Protein AF-A0A818ZVZ1-F1 (afdb_monomer_lite)

pLDDT: mean 72.51, std 16.02, range [33.97, 97.19]

Secondary structure (DSSP, 8-state):
-HHHHHHHHHHTT----HHHHHHHHHHTT---HHHHHHHHHHHTTTTHHHHHHHHHHHHH---TTTHHHHHHHHHHHHHHHHHHGGG--HHHHHS-HHHHHHHHHHHHHHHH------HHHHHHHHHHHHGGGGGGGG-HHHHHHHHHHHHHTTT-S-HHHHHHHHHHHHHHGGG----TTPPPPSSPPHHHHHHHHHHHHHHHHHHHH---------HHHHHHHHHHHTTT-HHHHHHHHHHHHHHHHS---HHHHHHHHHHHHHHTTSS-HHHHHHHHHHHHHHHHHSHHHHGGGHHHHHHHHHHHHT-SSHHHHHHHHHHHHHHHHTTSS---TT--

Foldseek 3Di:
DLVVVVVLCVVVPDPQPPVVPVLSVVLSPDPDLVSLLVCCQPVNCSCLVVLVVLLVVLCPDDDPVRNVVSVVVSVSNLSSNLNNNLNDDVCSVVVDPVRVVVVVVVLVCLVPCPPDPDPVSLLVNLVVLLSCLSCLLPCQPSLVVLLVVLLVCCVPPDPSNNVSSVSSNVSQCPPQDDDDVDDGDSTDDPVVSVVSVVVVLVVVVCVQPVDDDDPDPDDLLSLQVVLLSCVPPPPSNVVSLVVLLVVLLDADALVRVVVLLVVLLVQCPDPRVSSVQSSLSSVLSNCVNHVPSCLVVLVVNLVSLVVQCPDPDPSSVVSSVVSNVSCPVVVSDPDDPVND

Structure (mmCIF, N/CA/C/O backbone):
data_AF-A0A818ZVZ1-F1
#
_entry.id   AF-A0A818ZVZ1-F1
#
loop_
_atom_site.group_PDB
_atom_site.id
_atom_site.type_symbol
_atom_site.label_atom_id
_atom_site.label_alt_id
_atom_site.label_comp_id
_atom_site.label_asym_id
_atom_site.label_entity_id
_atom_site.label_seq_id
_atom_site.pdbx_PDB_ins_code
_atom_site.Cartn_x
_atom_site.Cartn_y
_atom_site.Cartn_z
_atom_site.occupancy
_atom_site.B_iso_or_equiv
_atom_site.auth_seq_id
_atom_site.auth_comp_id
_atom_site.auth_asym_id
_atom_site.auth_atom_id
_atom_site.pdbx_PDB_model_num
ATOM 1 N N . MET A 1 1 ? 26.599 17.972 -29.797 1.00 45.38 1 MET A N 1
ATOM 2 C CA . MET A 1 1 ? 25.857 16.698 -29.644 1.00 45.38 1 MET A CA 1
ATOM 3 C C . MET A 1 1 ? 24.970 16.403 -30.855 1.00 45.38 1 MET A C 1
ATOM 5 O O . MET A 1 1 ? 24.911 15.270 -31.305 1.00 45.38 1 MET A O 1
ATOM 9 N N . THR A 1 2 ? 24.332 17.419 -31.434 1.00 34.41 2 THR A N 1
ATOM 10 C CA . THR A 1 2 ? 23.445 17.308 -32.605 1.00 34.41 2 THR A CA 1
ATOM 11 C C . THR A 1 2 ? 24.193 17.064 -33.921 1.00 34.41 2 THR A C 1
ATOM 13 O O . THR A 1 2 ? 23.798 16.210 -34.708 1.00 34.41 2 THR A O 1
ATOM 16 N N . ILE A 1 3 ? 25.374 17.664 -34.094 1.00 40.62 3 ILE A N 1
ATOM 17 C CA . ILE A 1 3 ? 26.291 17.346 -35.208 1.00 40.62 3 ILE A CA 1
ATOM 18 C C . ILE A 1 3 ? 26.718 15.863 -35.194 1.00 40.62 3 ILE A C 1
ATOM 20 O O . ILE A 1 3 ? 26.855 15.247 -36.246 1.00 40.62 3 ILE A O 1
ATOM 24 N N . SER A 1 4 ? 26.855 15.255 -34.011 1.00 48.12 4 SER A N 1
ATOM 25 C CA . SER A 1 4 ? 27.280 13.857 -33.853 1.00 48.12 4 SER A CA 1
ATOM 26 C C . SER A 1 4 ? 26.214 12.852 -34.311 1.00 48.12 4 SER A C 1
ATOM 28 O O . SER A 1 4 ? 26.560 11.815 -34.866 1.00 48.12 4 SER A O 1
ATOM 30 N N . LEU A 1 5 ? 24.923 13.163 -34.129 1.00 45.50 5 LEU A N 1
ATOM 31 C CA . LEU A 1 5 ? 23.812 12.289 -34.528 1.00 45.50 5 LEU A CA 1
ATOM 32 C C . LEU A 1 5 ? 23.593 12.296 -36.050 1.00 45.50 5 LEU A C 1
ATOM 34 O O . LEU A 1 5 ? 23.388 11.243 -36.648 1.00 45.50 5 LEU A O 1
ATOM 38 N N . LEU A 1 6 ? 23.681 13.473 -36.682 1.00 44.53 6 LEU A N 1
ATOM 39 C CA . LEU A 1 6 ? 23.585 13.607 -38.140 1.00 44.53 6 LEU A CA 1
ATOM 40 C C . LEU A 1 6 ? 24.778 12.925 -38.833 1.00 44.53 6 LEU A C 1
ATOM 42 O O . LEU A 1 6 ? 24.592 12.204 -39.809 1.00 44.53 6 LEU A O 1
ATOM 46 N N . TYR A 1 7 ? 25.986 13.082 -38.281 1.00 47.00 7 TYR A N 1
ATOM 47 C CA . TYR A 1 7 ? 27.191 12.405 -38.766 1.00 47.00 7 TYR A CA 1
ATOM 48 C C . TYR A 1 7 ? 27.067 10.872 -38.698 1.00 47.00 7 TYR A C 1
ATOM 50 O O . TYR A 1 7 ? 27.427 10.185 -39.649 1.00 47.00 7 TYR A O 1
ATOM 58 N N . LEU A 1 8 ? 26.473 10.336 -37.628 1.00 49.53 8 LEU A N 1
ATOM 59 C CA . LEU A 1 8 ? 26.258 8.898 -37.440 1.00 49.53 8 LEU A CA 1
ATOM 60 C C . LEU A 1 8 ? 25.262 8.292 -38.446 1.00 49.53 8 LEU A C 1
ATOM 62 O O . LEU A 1 8 ? 25.482 7.190 -38.951 1.00 49.53 8 LEU A O 1
ATOM 66 N N . LEU A 1 9 ? 24.158 8.988 -38.736 1.00 46.19 9 LEU A N 1
ATOM 67 C CA . LEU A 1 9 ? 23.170 8.510 -39.712 1.00 46.19 9 LEU A CA 1
ATOM 68 C C . LEU A 1 9 ? 23.705 8.561 -41.144 1.00 46.19 9 LEU A C 1
ATOM 70 O O . LEU A 1 9 ? 23.407 7.672 -41.940 1.00 46.19 9 LEU A O 1
ATOM 74 N N . LEU A 1 10 ? 24.532 9.566 -41.445 1.00 50.66 10 LEU A N 1
ATOM 75 C CA . LEU A 1 10 ? 25.230 9.684 -42.723 1.00 50.66 10 LEU A CA 1
ATOM 76 C C . LEU A 1 10 ? 26.325 8.616 -42.882 1.00 50.66 10 LEU A C 1
ATOM 78 O O . LEU A 1 10 ? 26.471 8.070 -43.971 1.00 50.66 10 LEU A O 1
ATOM 82 N N . GLN A 1 11 ? 27.051 8.270 -41.811 1.00 49.44 11 GLN A N 1
ATOM 83 C CA . GLN A 1 11 ? 28.072 7.212 -41.834 1.00 49.44 11 GLN A CA 1
ATOM 84 C C . GLN A 1 11 ? 27.499 5.805 -42.056 1.00 49.44 11 GLN A C 1
ATOM 86 O O . GLN A 1 11 ? 28.176 4.969 -42.643 1.00 49.44 11 GLN A O 1
ATOM 91 N N . ASN A 1 12 ? 26.264 5.541 -41.618 1.00 47.41 12 ASN A N 1
ATOM 92 C CA . ASN A 1 12 ? 25.631 4.221 -41.735 1.00 47.41 12 ASN A CA 1
ATOM 93 C C . ASN A 1 12 ? 24.752 4.056 -42.990 1.00 47.41 12 ASN A C 1
ATOM 95 O O . ASN A 1 12 ? 23.976 3.106 -43.064 1.00 47.41 12 ASN A O 1
ATOM 99 N N . CYS A 1 13 ? 24.845 4.974 -43.964 1.00 49.75 13 CYS A N 1
ATOM 100 C CA . CYS A 1 13 ? 24.119 4.931 -45.244 1.00 49.75 13 CYS A CA 1
ATOM 101 C C . CYS A 1 13 ? 22.611 4.636 -45.118 1.00 49.75 13 CYS A C 1
ATOM 103 O O . CYS A 1 13 ? 22.025 3.981 -45.980 1.00 49.75 13 CYS A O 1
ATOM 105 N N . VAL A 1 14 ? 21.966 5.114 -44.050 1.00 51.81 14 VAL A N 1
ATOM 106 C CA . VAL A 1 14 ? 20.532 4.888 -43.852 1.00 51.81 14 VAL A CA 1
ATOM 107 C C . VAL A 1 14 ? 19.764 5.791 -44.824 1.00 51.81 14 VAL A C 1
ATOM 109 O O . VAL A 1 14 ? 19.954 7.009 -44.780 1.00 51.81 14 VAL A O 1
ATOM 112 N N . PRO A 1 15 ? 18.896 5.253 -45.703 1.00 51.22 15 PRO A N 1
ATOM 113 C CA . PRO A 1 15 ? 18.072 6.077 -46.575 1.00 51.22 15 PRO A CA 1
ATOM 114 C C . PRO A 1 15 ? 17.057 6.833 -45.715 1.00 51.22 15 PRO A C 1
ATOM 116 O O . PRO A 1 15 ? 16.070 6.268 -45.252 1.00 51.22 15 PRO A O 1
ATOM 119 N N . ILE A 1 16 ? 17.319 8.117 -45.467 1.00 50.69 16 ILE A N 1
ATOM 120 C CA . ILE A 1 16 ? 16.399 9.003 -44.752 1.00 50.69 16 ILE A CA 1
ATOM 121 C C . ILE A 1 16 ? 15.322 9.432 -45.759 1.00 50.69 16 ILE A C 1
ATOM 123 O O . ILE A 1 16 ? 15.658 10.121 -46.728 1.00 50.69 16 ILE A O 1
ATOM 127 N N . PRO A 1 17 ? 14.041 9.053 -45.578 1.00 50.44 17 PRO A N 1
ATOM 128 C CA . PRO A 1 17 ? 12.982 9.483 -46.483 1.00 50.44 17 PRO A CA 1
ATOM 129 C C . PRO A 1 17 ? 12.930 11.012 -46.547 1.00 50.44 17 PRO A C 1
ATOM 131 O O . PRO A 1 17 ? 13.105 11.694 -45.537 1.00 50.44 17 PRO A O 1
ATOM 134 N N . SER A 1 18 ? 12.681 11.577 -47.727 1.00 49.00 18 SER A N 1
ATOM 135 C CA . SER A 1 18 ? 12.770 13.027 -47.961 1.00 49.00 18 SER A CA 1
ATOM 136 C C . SER A 1 18 ? 11.831 13.840 -47.055 1.00 49.00 18 SER A C 1
ATOM 138 O O . SER A 1 18 ? 12.152 14.962 -46.667 1.00 49.00 18 SER A O 1
ATOM 140 N N . SER A 1 19 ? 10.698 13.248 -46.660 1.00 46.12 19 SER A N 1
ATOM 141 C CA . SER A 1 19 ? 9.737 13.799 -45.696 1.00 46.12 19 SER A CA 1
ATOM 142 C C . SER A 1 19 ? 10.288 13.905 -44.268 1.00 46.12 19 SER A C 1
ATOM 144 O O . SER A 1 19 ? 9.823 14.735 -43.492 1.00 46.12 19 SER A O 1
ATOM 146 N N . CYS A 1 20 ? 11.299 13.108 -43.922 1.00 42.56 20 CYS A N 1
ATOM 147 C CA . CYS A 1 20 ? 11.908 13.057 -42.597 1.00 42.56 20 CYS A CA 1
ATOM 148 C C . CYS A 1 20 ? 12.992 14.115 -42.407 1.00 42.56 20 CYS A C 1
ATOM 150 O O . CYS A 1 20 ? 13.253 14.492 -41.274 1.00 42.56 20 CYS A O 1
ATOM 152 N N . ILE A 1 21 ? 13.612 14.615 -43.482 1.00 49.22 21 ILE A N 1
ATOM 153 C CA . ILE A 1 21 ? 14.794 15.490 -43.407 1.00 49.22 21 ILE A CA 1
ATOM 154 C C . ILE A 1 21 ? 14.477 16.811 -42.697 1.00 49.22 21 ILE A C 1
ATOM 156 O O . ILE A 1 21 ? 15.261 17.260 -41.868 1.00 49.22 21 ILE A O 1
ATOM 160 N N . ARG A 1 22 ? 13.313 17.416 -42.968 1.00 44.44 22 ARG A N 1
ATOM 161 C CA . ARG A 1 22 ? 12.909 18.682 -42.330 1.00 44.44 22 ARG A CA 1
ATOM 162 C C . ARG A 1 22 ? 12.630 18.492 -40.839 1.00 44.44 22 ARG A C 1
ATOM 164 O O . ARG A 1 22 ? 13.209 19.191 -40.021 1.00 44.44 22 ARG A O 1
ATOM 171 N N . THR A 1 23 ? 11.839 17.479 -40.489 1.00 44.19 23 THR A N 1
ATOM 172 C CA . THR A 1 23 ? 11.561 17.136 -39.089 1.00 44.19 23 THR A CA 1
ATOM 173 C C . THR A 1 23 ? 12.838 16.720 -38.353 1.00 44.19 23 THR A C 1
ATOM 175 O O . THR A 1 23 ? 13.017 17.084 -37.202 1.00 44.19 23 THR A O 1
ATOM 178 N N . PHE A 1 24 ? 13.761 16.020 -39.022 1.00 43.72 24 PHE A N 1
ATOM 179 C CA . PHE A 1 24 ? 15.060 15.612 -38.486 1.00 43.72 24 PHE A CA 1
ATOM 180 C C . PHE A 1 24 ? 16.015 16.790 -38.256 1.00 43.72 24 PHE A C 1
ATOM 182 O O . PHE A 1 24 ? 16.709 16.817 -37.247 1.00 43.72 24 PHE A O 1
ATOM 189 N N . MET A 1 25 ? 16.020 17.792 -39.136 1.00 45.69 25 MET A N 1
ATOM 190 C CA . MET A 1 25 ? 16.764 19.041 -38.934 1.00 45.69 25 MET A CA 1
ATOM 191 C C . MET A 1 25 ? 16.195 19.847 -37.759 1.00 45.69 25 MET A C 1
ATOM 193 O O . MET A 1 25 ? 16.959 20.273 -36.897 1.00 45.69 25 MET A O 1
ATOM 197 N N . ASP A 1 26 ? 14.867 19.960 -37.655 1.00 46.00 26 ASP A N 1
ATOM 1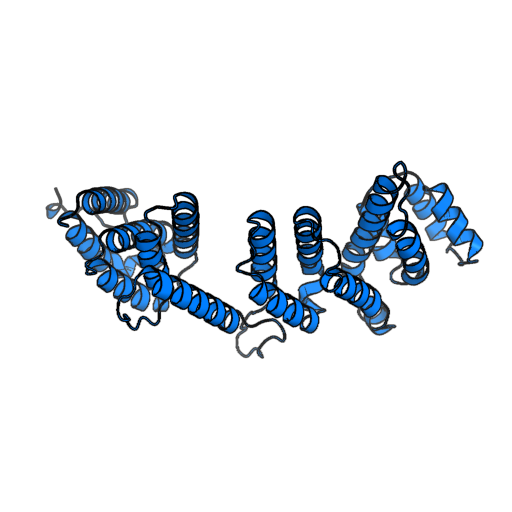98 C CA . ASP A 1 26 ? 14.202 20.575 -36.496 1.00 46.00 26 ASP A CA 1
ATOM 199 C C . ASP A 1 26 ? 14.489 19.779 -35.201 1.00 46.00 26 ASP A C 1
ATOM 201 O O . ASP A 1 26 ? 14.630 20.349 -34.115 1.00 46.00 26 ASP A O 1
ATOM 205 N N . PHE A 1 27 ? 14.676 18.455 -35.320 1.00 50.53 27 PHE A N 1
ATOM 206 C CA . PHE A 1 27 ? 15.076 17.562 -34.231 1.00 50.53 27 PHE A CA 1
ATOM 207 C C . PHE A 1 27 ? 16.531 17.751 -33.754 1.00 50.53 27 PHE A C 1
ATOM 209 O O . PHE A 1 27 ? 16.895 17.325 -32.659 1.00 50.53 27 PHE A O 1
ATOM 216 N N . LEU A 1 28 ? 17.390 18.399 -34.535 1.00 42.84 28 LEU A N 1
ATOM 217 C CA . LEU A 1 28 ? 18.795 18.625 -34.180 1.00 42.84 28 LEU A CA 1
ATOM 218 C C . LEU A 1 28 ? 19.047 19.977 -33.512 1.00 42.84 28 LEU A C 1
ATOM 220 O O . LEU A 1 28 ? 20.190 20.307 -33.204 1.00 42.84 28 LEU A O 1
ATOM 224 N N . VAL A 1 29 ? 18.006 20.771 -33.281 1.00 44.62 29 VAL A N 1
ATOM 225 C CA . VAL A 1 29 ? 18.145 22.117 -32.710 1.00 44.62 29 VAL A CA 1
ATOM 226 C C . VAL A 1 29 ? 17.660 22.179 -31.253 1.00 44.62 29 VAL A C 1
ATOM 228 O O . VAL A 1 29 ? 18.068 23.074 -30.518 1.00 44.62 29 VAL A O 1
ATOM 231 N N . HIS A 1 30 ? 16.875 21.201 -30.777 1.00 46.78 30 HIS A N 1
ATOM 232 C CA . HIS A 1 30 ? 16.237 21.253 -29.453 1.00 46.78 30 HIS A CA 1
ATOM 233 C C . HIS A 1 30 ? 16.612 20.090 -28.508 1.00 46.78 30 HIS A C 1
ATOM 235 O O . HIS A 1 30 ? 16.417 18.917 -28.820 1.00 46.78 30 HIS A O 1
ATOM 241 N N . GLU A 1 31 ? 17.077 20.417 -27.295 1.00 50.97 31 GLU A N 1
ATOM 242 C CA . GLU A 1 31 ? 17.385 19.472 -26.204 1.00 50.97 31 GLU A CA 1
ATOM 243 C C . GLU A 1 31 ? 16.122 19.048 -25.429 1.00 50.97 31 GLU A C 1
ATOM 245 O O . GLU A 1 31 ? 15.953 19.413 -24.267 1.00 50.97 31 GLU A O 1
ATOM 250 N N . ASN A 1 32 ? 15.180 18.325 -26.047 1.00 58.34 32 ASN A N 1
ATOM 251 C CA . ASN A 1 32 ? 13.943 17.966 -25.339 1.00 58.34 32 ASN A CA 1
ATOM 252 C C . ASN A 1 32 ? 13.531 16.495 -25.482 1.00 58.34 32 ASN A C 1
ATOM 254 O O . ASN A 1 32 ? 13.639 15.889 -26.543 1.00 58.34 32 ASN A O 1
ATOM 258 N N . ILE A 1 33 ? 13.012 15.897 -24.408 1.00 55.78 33 ILE A N 1
ATOM 259 C CA . ILE A 1 33 ? 12.604 14.476 -24.371 1.00 55.78 33 ILE A CA 1
ATOM 260 C C . ILE A 1 33 ? 11.473 14.185 -25.377 1.00 55.78 33 ILE A C 1
ATOM 262 O O . ILE A 1 33 ? 11.408 13.097 -25.954 1.00 55.78 33 ILE A O 1
ATOM 266 N N . GLU A 1 34 ? 10.611 15.171 -25.644 1.00 56.66 34 GLU A N 1
ATOM 267 C CA . GLU A 1 34 ? 9.499 15.067 -26.602 1.00 56.66 34 GLU A CA 1
ATOM 268 C C . GLU A 1 34 ? 9.960 14.822 -28.045 1.00 56.66 34 GLU A C 1
ATOM 270 O O . GLU A 1 34 ? 9.274 14.162 -28.825 1.00 56.66 34 GLU A O 1
ATOM 275 N N . LEU A 1 35 ? 11.164 15.276 -28.375 1.00 61.16 35 LEU A N 1
ATOM 276 C CA . LEU A 1 35 ? 11.786 15.137 -29.684 1.00 61.16 35 LEU A CA 1
ATOM 277 C C . LEU A 1 35 ? 12.294 13.712 -29.914 1.00 61.16 35 LEU A C 1
ATOM 279 O O . LEU A 1 35 ? 11.998 13.089 -30.934 1.00 61.16 35 LEU A O 1
ATOM 283 N N . ARG A 1 36 ? 12.958 13.139 -28.903 1.00 62.19 36 ARG A N 1
ATOM 284 C CA . ARG A 1 36 ? 13.399 11.736 -28.922 1.00 62.19 36 ARG A CA 1
ATOM 285 C C . ARG A 1 36 ? 12.193 10.794 -28.942 1.00 62.19 36 ARG A C 1
ATOM 287 O O . ARG A 1 36 ? 12.156 9.863 -29.738 1.00 62.19 36 ARG A O 1
ATOM 294 N N . LYS A 1 37 ? 11.157 11.089 -28.150 1.00 62.41 37 LYS A N 1
ATOM 295 C CA . LYS A 1 37 ? 9.854 10.403 -28.214 1.00 62.41 37 LYS A CA 1
ATOM 296 C C . LYS A 1 37 ? 9.233 10.480 -29.614 1.00 62.41 37 LYS A C 1
ATOM 298 O O . LYS A 1 37 ? 8.715 9.474 -30.088 1.00 62.41 37 LYS A O 1
ATOM 303 N N . GLY A 1 38 ? 9.283 11.639 -30.274 1.00 61.62 38 GLY A N 1
ATOM 304 C CA . GLY A 1 38 ? 8.786 11.832 -31.639 1.00 61.62 38 GLY A CA 1
ATOM 305 C C . GLY A 1 38 ? 9.497 10.951 -32.668 1.00 61.62 38 GLY A C 1
ATOM 306 O O . GLY A 1 38 ? 8.840 10.379 -33.537 1.00 61.62 38 GLY A O 1
ATOM 307 N N . LEU A 1 39 ? 10.812 10.771 -32.529 1.00 68.06 39 LEU A N 1
ATOM 308 C CA . LEU A 1 39 ? 11.605 9.912 -33.409 1.00 68.06 39 LEU A CA 1
ATOM 309 C C . LEU A 1 39 ? 11.169 8.444 -33.306 1.00 68.06 39 LEU A C 1
ATOM 311 O O . LEU A 1 39 ? 10.827 7.831 -34.315 1.00 68.06 39 LEU A O 1
ATOM 315 N N . PHE A 1 40 ? 11.078 7.904 -32.089 1.00 65.56 40 PHE A N 1
ATOM 316 C CA . PHE A 1 40 ? 10.632 6.520 -31.890 1.00 65.56 40 PHE A CA 1
ATOM 317 C C . PHE A 1 40 ? 9.132 6.331 -32.137 1.00 65.56 40 PHE A C 1
ATOM 319 O O . PHE A 1 40 ? 8.720 5.242 -32.517 1.00 65.56 40 PHE A O 1
ATOM 326 N N . ARG A 1 41 ? 8.303 7.372 -31.979 1.00 63.31 41 ARG A N 1
ATOM 327 C CA . ARG A 1 41 ? 6.874 7.331 -32.328 1.00 63.31 41 ARG A CA 1
ATOM 328 C C . ARG A 1 41 ? 6.649 7.228 -33.837 1.00 63.31 41 ARG A C 1
ATOM 330 O O . ARG A 1 41 ? 5.804 6.450 -34.254 1.00 63.31 41 ARG A O 1
ATOM 337 N N . ASN A 1 42 ? 7.351 8.038 -34.631 1.00 64.19 42 ASN A N 1
ATOM 338 C CA . ASN A 1 42 ? 7.093 8.157 -36.070 1.00 64.19 42 ASN A CA 1
ATOM 339 C C . ASN A 1 42 ? 7.883 7.145 -36.909 1.00 64.19 42 ASN A C 1
ATOM 341 O O . ASN A 1 42 ? 7.410 6.733 -37.962 1.00 64.19 42 ASN A O 1
ATOM 345 N N . PHE A 1 43 ? 9.073 6.747 -36.451 1.00 66.25 43 PHE A N 1
ATOM 346 C CA . PHE A 1 43 ? 9.984 5.878 -37.209 1.00 66.25 43 PHE A CA 1
ATOM 347 C C . PHE A 1 43 ? 10.220 4.515 -36.553 1.00 66.25 43 PHE A C 1
ATOM 349 O O . PHE A 1 43 ? 10.957 3.685 -37.084 1.00 66.25 43 PHE A O 1
ATOM 356 N N . GLY A 1 44 ? 9.587 4.268 -35.403 1.00 64.38 44 GLY A N 1
ATOM 357 C CA . GLY A 1 44 ? 9.573 2.964 -34.759 1.00 64.38 44 GLY A CA 1
ATOM 358 C C . GLY A 1 44 ? 10.960 2.412 -34.450 1.00 64.38 44 GLY A C 1
ATOM 359 O O . GLY A 1 44 ? 11.770 3.046 -33.771 1.00 64.38 44 GLY A O 1
ATOM 360 N N . LEU A 1 45 ? 11.208 1.200 -34.949 1.00 63.09 45 LEU A N 1
ATOM 361 C CA . LEU A 1 45 ? 12.389 0.394 -34.649 1.00 63.09 45 LEU A CA 1
ATOM 362 C C . LEU A 1 45 ? 13.602 0.672 -35.547 1.00 63.09 45 LEU A C 1
ATOM 364 O O . LEU A 1 45 ? 14.683 0.174 -35.241 1.00 63.09 45 LEU A O 1
ATOM 368 N N . ILE A 1 46 ? 13.450 1.463 -36.617 1.00 68.62 46 ILE A N 1
ATOM 369 C CA . ILE A 1 46 ? 14.476 1.641 -37.665 1.00 68.62 46 ILE A CA 1
ATOM 370 C C . ILE A 1 46 ? 15.819 2.100 -37.081 1.00 68.62 46 ILE A C 1
ATOM 372 O O . ILE A 1 46 ? 16.869 1.648 -37.521 1.00 68.62 46 ILE A O 1
ATOM 376 N N . PHE A 1 47 ? 15.789 2.955 -36.057 1.00 67.56 47 PHE A N 1
ATOM 377 C CA . PHE A 1 47 ? 16.996 3.538 -35.470 1.00 67.56 47 PHE A CA 1
ATOM 378 C C . PHE A 1 47 ? 17.481 2.837 -34.194 1.00 67.56 47 PHE A C 1
ATOM 380 O O . PHE A 1 47 ? 18.517 3.218 -33.652 1.00 67.56 47 PHE A O 1
ATOM 387 N N . VAL A 1 48 ? 16.751 1.841 -33.678 1.00 67.38 48 VAL A N 1
ATOM 388 C CA . VAL A 1 48 ? 17.042 1.239 -32.363 1.00 67.38 48 VAL A CA 1
ATOM 389 C C . VAL A 1 48 ? 18.443 0.636 -32.324 1.00 67.38 48 VAL A C 1
ATOM 391 O O . VAL A 1 48 ? 19.181 0.908 -31.382 1.00 67.38 48 VAL A O 1
ATOM 394 N N . ASP A 1 49 ? 18.836 -0.114 -33.353 1.00 66.69 49 ASP A N 1
ATOM 395 C CA . ASP A 1 49 ? 20.146 -0.771 -33.401 1.00 66.69 49 ASP A CA 1
ATOM 396 C C . ASP A 1 49 ? 21.300 0.254 -33.400 1.00 66.69 49 ASP A C 1
ATOM 398 O O . ASP A 1 49 ? 22.253 0.109 -32.634 1.00 66.69 49 ASP A O 1
ATOM 402 N N . ASN A 1 50 ? 21.164 1.364 -34.135 1.00 68.75 50 ASN A N 1
ATOM 403 C CA . ASN A 1 50 ? 22.148 2.453 -34.141 1.00 68.75 50 ASN A CA 1
ATOM 404 C C . ASN A 1 50 ? 22.221 3.193 -32.795 1.00 68.75 50 ASN A C 1
ATOM 406 O O . ASN A 1 50 ? 23.301 3.592 -32.355 1.00 68.75 50 ASN A O 1
ATOM 410 N N . PHE A 1 51 ? 21.079 3.390 -32.127 1.00 69.44 51 PHE A N 1
ATOM 411 C CA . PHE A 1 51 ? 21.053 4.016 -30.805 1.00 69.44 51 PHE A CA 1
ATOM 412 C C . PHE A 1 51 ? 21.653 3.109 -29.726 1.00 69.44 51 PHE A C 1
ATOM 414 O O . PHE A 1 51 ? 22.290 3.630 -28.813 1.00 69.44 51 PHE A O 1
ATOM 421 N N . MET A 1 52 ? 21.512 1.783 -29.825 1.00 67.88 52 MET A N 1
ATOM 422 C CA . MET A 1 52 ? 22.075 0.847 -28.843 1.00 67.88 52 MET A CA 1
ATOM 423 C C . MET A 1 52 ? 23.607 0.904 -28.792 1.00 67.88 52 MET A C 1
ATOM 425 O O . MET A 1 52 ? 24.167 0.982 -27.700 1.00 67.88 52 MET A O 1
ATOM 429 N N . GLU A 1 53 ? 24.297 0.939 -29.936 1.00 70.75 53 GLU A N 1
ATOM 430 C CA . GLU A 1 53 ? 25.765 1.076 -29.967 1.00 70.75 53 GLU A CA 1
ATOM 431 C C . GLU A 1 53 ? 26.237 2.376 -29.305 1.00 70.75 53 GLU A C 1
ATOM 433 O O . GLU A 1 53 ? 27.165 2.381 -28.493 1.00 70.75 53 GLU A O 1
ATOM 438 N N . GLN A 1 54 ? 25.546 3.481 -29.587 1.00 69.00 54 GLN A N 1
ATOM 439 C CA . GLN A 1 54 ? 25.857 4.775 -28.985 1.00 69.00 54 GLN A CA 1
ATOM 440 C C . GLN A 1 54 ? 25.537 4.814 -27.493 1.00 69.00 54 GLN A C 1
ATOM 442 O O . GLN A 1 54 ? 26.301 5.393 -26.726 1.00 69.00 54 GLN A O 1
ATOM 447 N N . LEU A 1 55 ? 24.455 4.169 -27.053 1.00 65.25 55 LEU A N 1
ATOM 448 C CA . LEU A 1 55 ? 24.151 4.018 -25.632 1.00 65.25 55 LEU A CA 1
ATOM 449 C C . LEU A 1 55 ? 25.294 3.307 -24.901 1.00 65.25 55 LEU A C 1
ATOM 451 O O . LEU A 1 55 ? 25.722 3.787 -23.853 1.00 65.25 55 LEU A O 1
ATOM 455 N N . TYR A 1 56 ? 25.852 2.232 -25.470 1.00 66.94 56 TYR A N 1
ATOM 456 C CA . TYR A 1 56 ? 27.013 1.556 -24.882 1.00 66.94 56 TYR A CA 1
ATOM 457 C C . TYR A 1 56 ? 28.240 2.471 -24.767 1.00 66.94 56 TYR A C 1
ATOM 459 O O . TYR A 1 56 ? 28.929 2.422 -23.746 1.00 66.94 56 TYR A O 1
ATOM 467 N N . ILE A 1 57 ? 28.507 3.314 -25.770 1.00 70.44 57 ILE A N 1
ATOM 468 C CA . ILE A 1 57 ? 29.619 4.280 -25.742 1.00 70.44 57 ILE A CA 1
ATOM 469 C C . ILE A 1 57 ? 29.370 5.358 -24.679 1.00 70.44 57 ILE A C 1
ATOM 471 O O . ILE A 1 57 ? 30.220 5.582 -23.820 1.00 70.44 57 ILE A O 1
ATOM 475 N N . LEU A 1 58 ? 28.186 5.977 -24.690 1.00 63.62 58 LEU A N 1
ATOM 476 C CA . LEU A 1 58 ? 27.812 7.060 -23.778 1.00 63.62 58 LEU A CA 1
ATOM 477 C C . LEU A 1 58 ? 27.818 6.616 -22.313 1.00 63.62 58 LEU A C 1
ATOM 479 O O . LEU A 1 58 ? 28.247 7.373 -21.448 1.00 63.62 58 LEU A O 1
ATOM 483 N N . ILE A 1 59 ? 27.375 5.390 -22.024 1.00 63.41 59 ILE A N 1
ATOM 484 C CA . ILE A 1 59 ? 27.372 4.833 -20.663 1.00 63.41 59 ILE A CA 1
ATOM 485 C C . ILE A 1 59 ? 28.799 4.520 -20.190 1.00 63.41 59 ILE A C 1
ATOM 487 O O . ILE A 1 59 ? 29.109 4.678 -19.009 1.00 63.41 59 ILE A O 1
ATOM 491 N N . ARG A 1 60 ? 29.684 4.087 -21.098 1.00 66.31 60 ARG A N 1
ATOM 492 C CA . ARG A 1 60 ? 31.089 3.776 -20.782 1.00 66.31 60 ARG A CA 1
ATOM 493 C C . ARG A 1 60 ? 31.980 5.013 -20.658 1.00 66.31 60 ARG A C 1
ATOM 495 O O . ARG A 1 60 ? 33.124 4.867 -20.230 1.00 66.31 60 ARG A O 1
ATOM 502 N N . GLU A 1 61 ? 31.476 6.200 -20.985 1.00 68.00 61 GLU A N 1
ATOM 503 C CA . GLU A 1 61 ? 32.186 7.464 -20.807 1.00 68.00 61 GLU A CA 1
ATOM 504 C C . GLU A 1 61 ? 32.470 7.716 -19.315 1.00 68.00 61 GLU A C 1
ATOM 506 O O . GLU A 1 61 ? 31.556 7.801 -18.494 1.00 68.00 61 GLU A O 1
ATOM 511 N N . LYS A 1 62 ? 33.757 7.821 -18.962 1.00 68.56 62 LYS A N 1
ATOM 512 C CA . LYS A 1 62 ? 34.236 8.023 -17.579 1.00 68.56 62 LYS A CA 1
ATOM 513 C C . LYS A 1 62 ? 34.974 9.348 -17.384 1.00 68.56 62 LYS A C 1
ATOM 515 O O . LYS A 1 62 ? 35.439 9.630 -16.282 1.00 68.56 62 LYS A O 1
ATOM 520 N N . THR A 1 63 ? 35.115 10.163 -18.430 1.00 73.12 63 THR A N 1
ATOM 521 C CA . THR A 1 63 ? 35.867 11.421 -18.347 1.00 73.12 63 THR A CA 1
ATOM 522 C C . THR A 1 63 ? 35.128 12.434 -17.470 1.00 73.12 63 THR A C 1
ATOM 524 O O . THR A 1 63 ? 33.961 12.741 -17.722 1.00 73.12 63 THR A O 1
ATOM 527 N N . LYS A 1 64 ? 35.808 12.986 -16.454 1.00 55.31 64 LYS A N 1
ATOM 528 C CA . LYS A 1 64 ? 35.214 13.836 -15.401 1.00 55.31 64 LYS A CA 1
ATOM 529 C C . LYS A 1 64 ? 34.399 15.022 -15.940 1.00 55.31 64 LYS A C 1
ATOM 531 O O . LYS A 1 64 ? 33.359 15.323 -15.377 1.00 55.31 64 LYS A O 1
ATOM 536 N N . ASP A 1 65 ? 34.778 15.589 -17.081 1.00 64.25 65 ASP A N 1
ATOM 537 C CA . ASP A 1 65 ? 34.082 16.750 -17.659 1.00 64.25 65 ASP A CA 1
ATOM 538 C C . ASP A 1 65 ? 32.973 16.385 -18.666 1.00 64.25 65 ASP A C 1
ATOM 540 O O . ASP A 1 65 ? 32.182 17.239 -19.058 1.00 64.25 65 ASP A O 1
ATOM 544 N N . LYS A 1 66 ? 32.902 15.122 -19.116 1.00 61.56 66 LYS A N 1
ATOM 545 C CA . LYS A 1 66 ? 31.969 14.677 -20.175 1.00 61.56 66 LYS A CA 1
ATOM 546 C C . LYS A 1 66 ? 30.973 13.608 -19.733 1.00 61.56 66 LYS A C 1
ATOM 548 O O . LYS A 1 66 ? 29.949 13.437 -20.397 1.00 61.56 66 LYS A O 1
ATOM 553 N N . HIS A 1 67 ? 31.254 12.891 -18.646 1.00 60.09 67 HIS A N 1
ATOM 554 C CA . HIS A 1 67 ? 30.443 11.757 -18.202 1.00 60.09 67 HIS A CA 1
ATOM 555 C C . HIS A 1 67 ? 29.017 12.172 -17.815 1.00 60.09 67 HIS A C 1
ATOM 557 O O . HIS A 1 67 ? 28.075 11.539 -18.275 1.00 60.09 67 HIS A O 1
ATOM 563 N N . GLU A 1 68 ? 28.829 13.276 -17.083 1.00 52.94 68 GLU A N 1
ATOM 564 C CA . GLU A 1 68 ? 27.496 13.742 -16.668 1.00 52.94 68 GLU A CA 1
ATOM 565 C C . GLU A 1 68 ? 26.597 14.055 -17.876 1.00 52.94 68 GLU A C 1
ATOM 567 O O . GLU A 1 68 ? 25.482 13.543 -17.984 1.00 52.94 68 GLU A O 1
ATOM 572 N N . GLY A 1 69 ? 27.110 14.820 -18.846 1.00 57.31 69 GLY A N 1
ATOM 573 C CA . GLY A 1 69 ? 26.388 15.122 -20.084 1.00 57.31 69 GLY A CA 1
ATOM 574 C C . GLY A 1 69 ? 26.118 13.876 -20.934 1.00 57.31 69 GLY A C 1
ATOM 575 O O . GLY A 1 69 ? 25.035 13.738 -21.507 1.00 57.31 69 GLY A O 1
ATOM 576 N N . SER A 1 70 ? 27.066 12.937 -20.980 1.00 59.94 70 SER A N 1
ATOM 577 C CA . SER A 1 70 ? 26.932 11.685 -21.739 1.00 59.94 70 SER A CA 1
ATOM 578 C C . SER A 1 70 ? 25.900 10.744 -21.113 1.00 59.94 70 SER A C 1
ATOM 580 O O . SER A 1 70 ? 25.056 10.197 -21.823 1.00 59.94 70 SER A O 1
ATOM 582 N N . HIS A 1 71 ? 25.887 10.616 -19.784 1.00 56.59 71 HIS A N 1
ATOM 583 C CA . HIS A 1 71 ? 24.907 9.817 -19.041 1.00 56.59 71 HIS A CA 1
ATOM 584 C C . HIS A 1 71 ? 23.512 10.447 -19.075 1.00 56.59 71 HIS A C 1
ATOM 586 O O . HIS A 1 71 ? 22.527 9.727 -19.257 1.00 56.59 71 HIS A O 1
ATOM 592 N N . ARG A 1 72 ? 23.408 11.783 -18.993 1.00 57.56 72 ARG A N 1
ATOM 593 C CA . ARG A 1 72 ? 22.139 12.507 -19.192 1.00 57.56 72 ARG A CA 1
ATOM 594 C C . ARG A 1 72 ? 21.579 12.238 -20.586 1.00 57.56 72 ARG A C 1
ATOM 596 O O . ARG A 1 72 ? 20.428 11.838 -20.722 1.00 57.56 72 ARG A O 1
ATOM 603 N N . THR A 1 73 ? 22.425 12.344 -21.607 1.00 61.91 73 THR A N 1
ATOM 604 C CA . THR A 1 73 ? 22.066 12.057 -23.003 1.00 61.91 73 THR A CA 1
ATOM 605 C C . THR A 1 73 ? 21.607 10.615 -23.187 1.00 61.91 73 THR A C 1
ATOM 607 O O . THR A 1 73 ? 20.569 10.381 -23.803 1.00 61.91 73 THR A O 1
ATOM 610 N N . ALA A 1 74 ? 22.342 9.645 -22.636 1.00 60.91 74 ALA A N 1
ATOM 611 C CA . ALA A 1 74 ? 21.956 8.238 -22.685 1.00 60.91 74 ALA A CA 1
ATOM 612 C C . ALA A 1 74 ? 20.585 8.012 -22.028 1.00 60.91 74 ALA A C 1
ATOM 614 O O . ALA A 1 74 ? 19.720 7.348 -22.597 1.00 60.91 74 ALA A O 1
ATOM 615 N N . THR A 1 75 ? 20.350 8.642 -20.875 1.00 57.25 75 THR A N 1
ATOM 616 C CA . THR A 1 75 ? 19.072 8.568 -20.156 1.00 57.25 75 THR A CA 1
ATOM 617 C C . THR A 1 75 ? 17.930 9.183 -20.964 1.00 57.25 75 THR A C 1
ATOM 619 O O . THR A 1 75 ? 16.853 8.600 -21.047 1.00 57.25 75 THR A O 1
ATOM 622 N N . GLU A 1 76 ? 18.152 10.327 -21.612 1.00 60.44 76 GLU A N 1
ATOM 623 C CA . GLU A 1 76 ? 17.158 10.964 -22.480 1.00 60.44 76 GLU A CA 1
ATOM 624 C C . GLU A 1 76 ? 16.834 10.111 -23.720 1.00 60.44 76 GLU A C 1
ATOM 626 O O . GLU A 1 76 ? 15.669 10.033 -24.115 1.00 60.44 76 GLU A O 1
ATOM 631 N N . ILE A 1 77 ? 17.834 9.455 -24.332 1.00 65.75 77 ILE A N 1
ATOM 632 C CA . ILE A 1 77 ? 17.638 8.511 -25.451 1.00 65.75 77 ILE A CA 1
ATOM 633 C C . ILE A 1 77 ? 16.755 7.356 -24.999 1.00 65.75 77 ILE A C 1
ATOM 635 O O . ILE A 1 77 ? 15.716 7.116 -25.614 1.00 65.75 77 ILE A O 1
ATOM 639 N N . VAL A 1 78 ? 17.120 6.699 -23.895 1.00 62.28 78 VAL A N 1
ATOM 640 C CA . VAL A 1 78 ? 16.337 5.596 -23.328 1.00 62.28 78 VAL A CA 1
ATOM 641 C C . VAL A 1 78 ? 14.921 6.072 -22.993 1.00 62.28 78 VAL A C 1
ATOM 643 O O . VAL A 1 78 ? 13.954 5.450 -23.416 1.00 62.28 78 VAL A O 1
ATOM 646 N N . ALA A 1 79 ? 14.752 7.216 -22.329 1.00 57.59 79 ALA A N 1
ATOM 647 C CA . ALA A 1 79 ? 13.432 7.762 -22.008 1.00 57.59 79 ALA A CA 1
ATOM 648 C C . ALA A 1 79 ? 12.585 8.058 -23.262 1.00 57.59 79 ALA A C 1
ATOM 650 O O . ALA A 1 79 ? 11.379 7.796 -23.269 1.00 57.59 79 ALA A O 1
ATOM 651 N N . GLY A 1 80 ? 13.200 8.570 -24.331 1.00 63.97 80 GLY A N 1
ATOM 652 C CA . GLY A 1 80 ? 12.556 8.792 -25.624 1.00 63.97 80 GLY A CA 1
ATOM 653 C C . GLY A 1 80 ? 12.117 7.493 -26.301 1.00 63.97 80 GLY A C 1
ATOM 654 O O . GLY A 1 80 ? 10.977 7.410 -26.758 1.00 63.97 80 GLY A O 1
ATOM 655 N N . MET A 1 81 ? 12.978 6.467 -26.301 1.00 68.19 81 MET A N 1
ATOM 656 C CA . MET A 1 81 ? 12.662 5.116 -26.794 1.00 68.19 81 MET A CA 1
ATOM 657 C C . MET A 1 81 ? 11.453 4.546 -26.061 1.00 68.19 81 MET A C 1
ATOM 659 O O . MET A 1 81 ? 10.463 4.146 -26.678 1.00 68.19 81 MET A O 1
ATOM 663 N N . ILE A 1 82 ? 11.512 4.592 -24.728 1.00 58.72 82 ILE A N 1
ATOM 664 C CA . ILE A 1 82 ? 10.463 4.096 -23.845 1.00 58.72 82 ILE A CA 1
ATOM 665 C C . ILE A 1 82 ? 9.136 4.801 -24.136 1.00 58.72 82 ILE A C 1
ATOM 667 O O . ILE A 1 82 ? 8.124 4.149 -24.379 1.00 58.72 82 ILE A O 1
ATOM 671 N N . ARG A 1 83 ? 9.119 6.137 -24.183 1.00 57.75 83 ARG A N 1
ATOM 672 C CA . ARG A 1 83 ? 7.878 6.899 -24.400 1.00 57.75 83 ARG A CA 1
ATOM 673 C C . ARG A 1 83 ? 7.334 6.791 -25.827 1.00 57.75 83 ARG A C 1
ATOM 675 O O . ARG A 1 83 ? 6.117 6.820 -25.998 1.00 57.75 83 ARG A O 1
ATOM 682 N N . GLY A 1 84 ? 8.196 6.683 -26.838 1.00 63.16 84 GLY A N 1
ATOM 683 C CA . GLY A 1 84 ? 7.785 6.547 -28.239 1.00 63.16 84 GLY A CA 1
ATOM 684 C C . GLY A 1 84 ? 7.143 5.192 -28.544 1.00 63.16 84 GLY A C 1
ATOM 685 O O . GLY A 1 84 ? 6.169 5.126 -29.292 1.00 63.16 84 GLY A O 1
ATOM 686 N N . SER A 1 85 ? 7.610 4.135 -27.875 1.00 62.00 85 SER A N 1
ATOM 687 C CA . SER A 1 85 ? 7.124 2.758 -28.059 1.00 62.00 85 SER A CA 1
ATOM 688 C C . SER A 1 85 ? 5.670 2.492 -27.645 1.00 62.00 85 SER A C 1
ATOM 690 O O . SER A 1 85 ? 5.101 1.450 -27.983 1.00 62.00 85 SER A O 1
ATOM 692 N N . LYS A 1 86 ? 5.031 3.453 -26.963 1.00 59.06 86 LYS A N 1
ATOM 693 C CA . LYS A 1 86 ? 3.588 3.440 -26.678 1.00 59.06 86 LYS A CA 1
ATOM 694 C C . LYS A 1 86 ? 2.736 3.463 -27.956 1.00 59.06 86 LYS A C 1
ATOM 696 O O . LYS A 1 86 ? 1.582 3.055 -27.915 1.00 59.06 86 LYS A O 1
ATOM 701 N N . HIS A 1 87 ? 3.281 3.967 -29.063 1.00 62.62 87 HIS A N 1
ATOM 702 C CA . HIS A 1 87 ? 2.563 4.157 -30.327 1.00 62.62 87 HIS A CA 1
ATOM 703 C C . HIS A 1 87 ? 2.923 3.133 -31.409 1.00 62.62 87 HIS A C 1
ATOM 705 O O . HIS A 1 87 ? 2.494 3.292 -32.548 1.00 62.62 87 HIS A O 1
ATOM 711 N N . TRP A 1 88 ? 3.732 2.126 -31.086 1.00 67.12 88 TRP A N 1
ATOM 712 C CA . TRP A 1 88 ? 4.078 1.083 -32.046 1.00 67.12 88 TRP A CA 1
ATOM 713 C C . TRP A 1 88 ? 2.848 0.225 -32.351 1.00 67.12 88 TRP A C 1
ATOM 715 O O . TRP A 1 88 ? 2.048 -0.056 -31.460 1.00 67.12 88 TRP A O 1
ATOM 725 N N . THR A 1 89 ? 2.657 -0.116 -33.625 1.00 59.75 89 THR A N 1
ATOM 726 C CA . THR A 1 89 ? 1.565 -0.997 -34.053 1.00 59.75 89 THR A CA 1
ATOM 727 C C . THR A 1 89 ? 1.907 -2.450 -33.733 1.00 59.75 89 THR A C 1
ATOM 729 O O . THR A 1 89 ? 3.077 -2.801 -33.592 1.00 59.75 89 THR A O 1
ATOM 732 N N . LEU A 1 90 ? 0.892 -3.317 -33.669 1.00 53.62 90 LEU A N 1
ATOM 733 C CA . LEU A 1 90 ? 1.083 -4.751 -33.421 1.00 53.62 90 LEU A CA 1
ATOM 734 C C . LEU A 1 90 ? 2.015 -5.405 -34.464 1.00 53.62 90 LEU A C 1
ATOM 736 O O . LEU A 1 90 ? 2.755 -6.323 -34.140 1.00 53.62 90 LEU A O 1
ATOM 740 N N . GLU A 1 91 ? 2.018 -4.917 -35.708 1.00 53.78 91 GLU A N 1
ATOM 741 C CA . GLU A 1 91 ? 2.934 -5.365 -36.769 1.00 53.78 91 GLU A CA 1
ATOM 742 C C . GLU A 1 91 ? 4.384 -4.957 -36.473 1.00 53.78 91 GLU A C 1
ATOM 744 O O . GLU A 1 91 ? 5.272 -5.803 -36.501 1.00 53.78 91 GLU A O 1
ATOM 749 N N . MET A 1 92 ? 4.621 -3.706 -36.059 1.00 56.38 92 MET A N 1
ATOM 750 C CA . MET A 1 92 ? 5.946 -3.239 -35.621 1.00 56.38 92 MET A CA 1
ATOM 751 C C . MET A 1 92 ? 6.432 -3.958 -34.351 1.00 56.38 92 MET A C 1
ATOM 753 O O . MET A 1 92 ? 7.634 -4.074 -34.123 1.00 56.38 92 MET A O 1
ATOM 757 N N . GLU A 1 93 ? 5.509 -4.424 -33.509 1.00 50.28 93 GLU A N 1
ATOM 758 C CA . GLU A 1 93 ? 5.793 -5.206 -32.300 1.00 50.28 93 GLU A CA 1
ATOM 759 C C . GLU A 1 93 ? 6.084 -6.684 -32.601 1.00 50.28 93 GLU A C 1
ATOM 761 O O . GLU A 1 93 ? 6.928 -7.286 -31.935 1.00 50.28 93 GLU A O 1
ATOM 766 N N . ASN A 1 94 ? 5.421 -7.253 -33.612 1.00 46.56 94 ASN A N 1
ATOM 767 C CA . ASN A 1 94 ? 5.600 -8.637 -34.051 1.00 46.56 94 ASN A CA 1
ATOM 768 C C . ASN A 1 94 ? 6.813 -8.824 -34.973 1.00 46.56 94 ASN A C 1
ATOM 770 O O . ASN A 1 94 ? 7.312 -9.943 -35.083 1.00 46.56 94 ASN A O 1
ATOM 774 N N . GLU A 1 95 ? 7.309 -7.756 -35.607 1.00 45.78 95 GLU A N 1
ATOM 775 C CA . GLU A 1 95 ? 8.471 -7.835 -36.496 1.00 45.78 95 GLU A CA 1
ATOM 776 C C . GLU A 1 95 ? 9.788 -8.153 -35.772 1.00 45.78 95 GLU A C 1
ATOM 778 O O . GLU A 1 95 ? 10.675 -8.727 -36.403 1.00 45.78 95 GLU A O 1
ATOM 783 N N . ASP A 1 96 ? 9.934 -7.886 -34.460 1.00 49.19 96 ASP A N 1
ATOM 784 C CA . ASP A 1 96 ? 11.000 -8.547 -33.694 1.00 49.19 96 ASP A CA 1
ATOM 785 C C . ASP A 1 96 ? 10.836 -8.530 -32.151 1.00 49.19 96 ASP A C 1
ATOM 787 O O . ASP A 1 96 ? 11.184 -7.540 -31.488 1.00 49.19 96 ASP A O 1
ATOM 791 N N . PRO A 1 97 ? 10.462 -9.665 -31.522 1.00 44.72 97 PRO A N 1
ATOM 792 C CA . PRO A 1 97 ? 10.593 -9.871 -30.075 1.00 44.72 97 PRO A CA 1
ATOM 793 C C . PRO A 1 97 ? 12.018 -9.585 -29.561 1.00 44.72 97 PRO A C 1
ATOM 795 O O . PRO A 1 97 ? 12.205 -9.205 -28.401 1.00 44.72 97 PRO A O 1
ATOM 798 N N . ARG A 1 98 ? 13.033 -9.687 -30.438 1.00 47.56 98 ARG A N 1
ATOM 799 C CA . ARG A 1 98 ? 14.451 -9.435 -30.157 1.00 47.56 98 ARG A CA 1
ATOM 800 C C . ARG A 1 98 ? 14.851 -7.948 -30.186 1.00 47.56 98 ARG A C 1
ATOM 802 O O . ARG A 1 98 ? 16.034 -7.638 -30.088 1.00 47.56 98 ARG A O 1
ATOM 809 N N . ARG A 1 99 ? 13.946 -6.972 -30.248 1.00 51.19 99 ARG A N 1
ATOM 810 C CA . ARG A 1 99 ? 14.340 -5.548 -30.085 1.00 51.19 99 ARG A CA 1
ATOM 811 C C . ARG A 1 99 ? 13.939 -4.972 -28.737 1.00 51.19 99 ARG A C 1
ATOM 813 O O . ARG A 1 99 ? 14.769 -4.359 -28.067 1.00 51.19 99 ARG A O 1
ATOM 820 N N . MET A 1 100 ? 12.736 -5.293 -28.263 1.00 56.72 100 MET A N 1
ATOM 821 C CA . MET A 1 100 ? 12.374 -5.043 -26.865 1.00 56.72 100 MET A CA 1
ATOM 822 C C . MET A 1 100 ? 13.196 -5.912 -25.906 1.00 56.72 100 MET A C 1
ATOM 824 O O . MET A 1 100 ? 13.566 -5.404 -24.851 1.00 56.72 100 MET A O 1
ATOM 828 N N . HIS A 1 101 ? 13.581 -7.148 -26.283 1.00 60.91 101 HIS A N 1
ATOM 829 C CA . HIS A 1 101 ? 14.425 -7.983 -25.415 1.00 60.91 101 HIS A CA 1
ATOM 830 C C . HIS A 1 101 ? 15.771 -7.335 -25.069 1.00 60.91 101 HIS A C 1
ATOM 832 O O . HIS A 1 101 ? 16.232 -7.559 -23.967 1.00 60.91 101 HIS A O 1
ATOM 838 N N . ARG A 1 102 ? 16.377 -6.506 -25.938 1.00 63.41 102 ARG A N 1
ATOM 839 C CA . ARG A 1 102 ? 17.679 -5.870 -25.652 1.00 63.41 102 ARG A CA 1
ATOM 840 C C . ARG A 1 102 ? 17.535 -4.741 -24.646 1.00 63.41 102 ARG A C 1
ATOM 842 O O . ARG A 1 102 ? 18.391 -4.564 -23.794 1.00 63.41 102 ARG A O 1
ATOM 849 N N . LEU A 1 103 ? 16.440 -3.985 -24.728 1.00 65.50 103 LEU A N 1
ATOM 850 C CA . LEU A 1 103 ? 16.101 -2.967 -23.734 1.00 65.50 103 LEU A CA 1
ATOM 851 C C . LEU A 1 103 ? 15.751 -3.622 -22.390 1.00 65.50 103 LEU A C 1
ATOM 853 O O . LEU A 1 103 ? 16.195 -3.170 -21.341 1.00 65.50 103 LEU A O 1
ATOM 857 N N . ILE A 1 104 ? 14.993 -4.715 -22.438 1.00 63.59 104 ILE A N 1
ATOM 858 C CA . ILE A 1 104 ? 14.659 -5.573 -21.299 1.00 63.59 104 ILE A CA 1
ATOM 859 C C . ILE A 1 104 ? 15.916 -6.186 -20.672 1.00 63.59 104 ILE A C 1
ATOM 861 O O . ILE A 1 104 ? 16.065 -6.130 -19.461 1.00 63.59 104 ILE A O 1
ATOM 865 N N . GLU A 1 105 ? 16.825 -6.730 -21.477 1.00 67.62 105 GLU A N 1
ATOM 866 C CA . GLU A 1 105 ? 18.096 -7.329 -21.070 1.00 67.62 105 GLU A CA 1
ATOM 867 C C . GLU A 1 105 ? 19.023 -6.263 -20.502 1.00 67.62 105 GLU A C 1
ATOM 869 O O . GLU A 1 105 ? 19.611 -6.465 -19.451 1.00 67.62 105 GLU A O 1
ATOM 874 N N . PHE A 1 106 ? 19.095 -5.088 -21.123 1.00 68.75 106 PHE A N 1
ATOM 875 C CA . PHE A 1 106 ? 19.822 -3.945 -20.584 1.00 68.75 106 PHE A CA 1
ATOM 876 C C . PHE A 1 106 ? 19.290 -3.540 -19.204 1.00 68.75 106 PHE A C 1
ATOM 878 O O . PHE A 1 106 ? 20.064 -3.324 -18.276 1.00 68.75 106 PHE A O 1
ATOM 885 N N . ILE A 1 107 ? 17.969 -3.496 -19.037 1.00 65.50 107 ILE A N 1
ATOM 886 C CA . ILE A 1 107 ? 17.323 -3.197 -17.755 1.00 65.50 107 ILE A CA 1
ATOM 887 C C . ILE A 1 107 ? 17.555 -4.325 -16.746 1.00 65.50 107 ILE A C 1
ATOM 889 O O . ILE A 1 107 ? 17.850 -4.054 -15.588 1.00 65.50 107 ILE A O 1
ATOM 893 N N . TYR A 1 108 ? 17.505 -5.579 -17.183 1.00 64.69 108 TYR A N 1
ATOM 894 C CA . TYR A 1 108 ? 17.832 -6.750 -16.376 1.00 64.69 108 TYR A CA 1
ATOM 895 C C . TYR A 1 108 ? 19.300 -6.737 -15.925 1.00 64.69 108 TYR A C 1
ATOM 897 O O . TYR A 1 108 ? 19.596 -7.022 -14.770 1.00 64.69 108 TYR A O 1
ATOM 905 N N . LEU A 1 109 ? 20.227 -6.334 -16.794 1.00 66.56 109 LEU A N 1
ATOM 906 C CA . LEU A 1 109 ? 21.637 -6.141 -16.470 1.00 66.56 109 LEU A CA 1
ATOM 907 C C . LEU A 1 109 ? 21.845 -4.949 -15.536 1.00 66.56 109 LEU A C 1
ATOM 909 O O . LEU A 1 109 ? 22.731 -5.014 -14.693 1.00 66.56 109 LEU A O 1
ATOM 913 N N . LEU A 1 110 ? 21.051 -3.879 -15.650 1.00 62.50 110 LEU A N 1
ATOM 914 C CA . LEU A 1 110 ? 21.061 -2.763 -14.697 1.00 62.50 110 LEU A CA 1
ATOM 915 C C . LEU A 1 110 ? 20.557 -3.187 -13.313 1.00 62.50 110 LEU A C 1
ATOM 917 O O . LEU A 1 110 ? 21.136 -2.757 -12.317 1.00 62.50 110 LEU A O 1
ATOM 921 N N . ILE A 1 111 ? 19.515 -4.025 -13.258 1.00 59.41 111 ILE A N 1
ATOM 922 C CA . ILE A 1 111 ? 18.982 -4.617 -12.021 1.00 59.41 111 ILE A CA 1
ATOM 923 C C . ILE A 1 111 ? 20.037 -5.525 -11.375 1.00 59.41 111 ILE A C 1
ATOM 925 O O . ILE A 1 111 ? 20.294 -5.409 -10.183 1.00 59.41 111 ILE A O 1
ATOM 929 N N . ASN A 1 112 ? 20.689 -6.384 -12.165 1.00 58.91 112 ASN A N 1
ATOM 930 C CA . ASN A 1 112 ? 21.619 -7.402 -11.668 1.00 58.91 112 ASN A CA 1
ATOM 931 C C . ASN A 1 112 ? 23.090 -6.951 -11.572 1.00 58.91 112 ASN A C 1
ATOM 933 O O . ASN A 1 112 ? 23.932 -7.726 -11.120 1.00 58.91 112 ASN A O 1
ATOM 937 N N . ASN A 1 113 ? 23.455 -5.729 -11.982 1.00 60.19 113 ASN A N 1
ATOM 938 C CA . ASN A 1 113 ? 24.807 -5.202 -11.748 1.00 60.19 113 ASN A CA 1
ATOM 939 C C . ASN A 1 113 ? 24.924 -4.615 -10.334 1.00 60.19 113 ASN A C 1
ATOM 941 O O . ASN A 1 113 ? 24.814 -3.403 -10.124 1.00 60.19 113 ASN A O 1
ATOM 945 N N . TYR A 1 114 ? 25.219 -5.493 -9.375 1.00 53.00 114 TYR A N 1
ATOM 946 C CA . TYR A 1 114 ? 25.424 -5.203 -7.947 1.00 53.00 114 TYR A CA 1
ATOM 947 C C . TYR A 1 114 ? 26.715 -4.418 -7.625 1.00 53.00 114 TYR A C 1
ATOM 949 O O . TYR A 1 114 ? 27.113 -4.288 -6.472 1.00 53.00 114 TYR A O 1
ATOM 957 N N . THR A 1 115 ? 27.422 -3.890 -8.624 1.00 48.19 115 THR A N 1
ATOM 958 C CA . THR A 1 115 ? 28.830 -3.474 -8.496 1.00 48.19 115 THR A CA 1
ATOM 959 C C . THR A 1 115 ? 29.068 -2.051 -7.986 1.00 48.19 115 THR A C 1
ATOM 961 O O . THR A 1 115 ? 30.190 -1.558 -8.076 1.00 48.19 115 THR A O 1
ATOM 964 N N . THR A 1 116 ? 28.087 -1.370 -7.386 1.00 49.47 116 THR A N 1
ATOM 965 C CA . THR A 1 116 ? 28.396 -0.122 -6.660 1.00 49.47 116 THR A CA 1
ATOM 966 C C . THR A 1 116 ? 27.772 -0.110 -5.279 1.00 49.47 116 THR A C 1
ATOM 968 O O . THR A 1 116 ? 26.576 0.130 -5.161 1.00 49.47 116 THR A O 1
ATOM 971 N N . ALA A 1 117 ? 28.624 -0.236 -4.264 1.00 57.31 117 ALA A N 1
ATOM 972 C CA . ALA A 1 117 ? 28.325 -0.166 -2.833 1.00 57.31 117 ALA A CA 1
ATOM 973 C C . ALA A 1 117 ? 27.785 1.199 -2.335 1.00 57.31 117 ALA A C 1
ATOM 975 O O . ALA A 1 117 ? 27.835 1.486 -1.142 1.00 57.31 117 ALA A O 1
ATOM 976 N N . ASN A 1 118 ? 27.324 2.080 -3.232 1.00 71.31 118 ASN A N 1
ATOM 977 C CA . ASN A 1 118 ? 26.781 3.386 -2.871 1.00 71.31 118 ASN A CA 1
ATOM 978 C C . ASN A 1 118 ? 25.251 3.363 -2.960 1.00 71.31 118 ASN A C 1
ATOM 980 O O . ASN A 1 118 ? 24.680 3.193 -4.042 1.00 71.31 118 ASN A O 1
ATOM 984 N N . THR A 1 119 ? 24.609 3.644 -1.829 1.00 74.50 119 THR A N 1
ATOM 985 C CA . THR A 1 119 ? 23.154 3.746 -1.660 1.00 74.50 119 THR A CA 1
ATOM 986 C C . THR A 1 119 ? 22.506 4.755 -2.614 1.00 74.50 119 THR A C 1
ATOM 988 O O . THR A 1 119 ? 21.362 4.559 -3.028 1.00 74.50 119 THR A O 1
ATOM 991 N N . PHE A 1 120 ? 23.224 5.806 -3.032 1.00 66.94 120 PHE A N 1
ATOM 992 C CA . PHE A 1 120 ? 22.743 6.748 -4.051 1.00 66.94 120 PHE A CA 1
ATOM 993 C C . PHE A 1 120 ? 22.525 6.064 -5.409 1.00 66.94 120 PHE A C 1
ATOM 995 O O . PHE A 1 120 ? 21.472 6.217 -6.028 1.00 66.94 120 PHE A O 1
ATOM 1002 N N . ASN A 1 121 ? 23.490 5.253 -5.848 1.00 68.94 121 ASN A N 1
ATOM 1003 C CA . ASN A 1 121 ? 23.411 4.553 -7.129 1.00 68.94 121 ASN A CA 1
ATOM 1004 C C . ASN A 1 121 ? 22.330 3.468 -7.101 1.00 68.94 121 ASN A C 1
ATOM 1006 O O . ASN A 1 121 ? 21.625 3.270 -8.086 1.00 68.94 121 ASN A O 1
ATOM 1010 N N . GLU A 1 122 ? 22.167 2.772 -5.976 1.00 72.38 122 GLU A N 1
ATOM 1011 C CA . GLU A 1 122 ? 21.067 1.820 -5.778 1.00 72.38 122 GLU A CA 1
ATOM 1012 C C . GLU A 1 122 ? 19.702 2.511 -5.847 1.00 72.38 122 GLU A C 1
ATOM 1014 O O . GLU A 1 122 ? 18.824 2.070 -6.587 1.00 72.38 122 GLU A O 1
ATOM 1019 N N . THR A 1 123 ? 19.545 3.650 -5.168 1.00 70.69 123 THR A N 1
ATOM 1020 C CA . THR A 1 123 ? 18.314 4.456 -5.219 1.00 70.69 123 THR A CA 1
ATOM 1021 C C . THR A 1 123 ? 17.995 4.892 -6.654 1.00 70.69 123 THR A C 1
ATOM 1023 O O . THR A 1 123 ? 16.847 4.794 -7.093 1.00 70.69 123 THR A O 1
ATOM 1026 N N . ALA A 1 124 ? 19.004 5.331 -7.414 1.00 68.56 124 ALA A N 1
ATOM 1027 C CA . ALA A 1 124 ? 18.848 5.720 -8.815 1.00 68.56 124 ALA A CA 1
ATOM 1028 C C . ALA A 1 124 ? 18.429 4.540 -9.713 1.00 68.56 124 ALA A C 1
ATOM 1030 O O . ALA A 1 124 ? 17.566 4.708 -10.575 1.00 68.56 124 ALA A O 1
ATOM 1031 N N . ARG A 1 125 ? 18.970 3.333 -9.488 1.00 74.12 125 ARG A N 1
ATOM 1032 C CA . ARG A 1 125 ? 18.545 2.119 -10.211 1.00 74.12 125 ARG A CA 1
ATOM 1033 C C . ARG A 1 125 ? 17.079 1.793 -9.951 1.00 74.12 125 ARG A C 1
ATOM 1035 O O . ARG A 1 125 ? 16.329 1.616 -10.907 1.00 74.12 125 ARG A O 1
ATOM 1042 N N . TRP A 1 126 ? 16.646 1.790 -8.691 1.00 77.06 126 TRP A N 1
ATOM 1043 C CA . TRP A 1 126 ? 15.237 1.563 -8.353 1.00 77.06 126 TRP A CA 1
ATOM 1044 C C . TRP A 1 126 ? 14.315 2.629 -8.947 1.00 77.06 126 TRP A C 1
ATOM 1046 O O . TRP A 1 126 ? 13.223 2.317 -9.419 1.00 77.06 126 TRP A O 1
ATOM 1056 N N . TYR A 1 127 ? 14.778 3.877 -9.020 1.00 70.50 127 TYR A N 1
ATOM 1057 C CA . TYR A 1 127 ? 14.053 4.937 -9.713 1.00 70.50 127 TYR A CA 1
ATOM 1058 C C . TYR A 1 127 ? 13.939 4.692 -11.229 1.00 70.50 127 TYR A C 1
ATOM 1060 O O . TYR A 1 127 ? 12.880 4.920 -11.816 1.00 70.50 127 TYR A O 1
ATOM 1068 N N . LEU A 1 128 ? 14.984 4.179 -11.883 1.00 70.00 128 LEU A N 1
ATOM 1069 C CA . LEU A 1 128 ? 14.911 3.779 -13.293 1.00 70.00 128 LEU A CA 1
ATOM 1070 C C . LEU A 1 128 ? 13.939 2.608 -13.497 1.00 70.00 128 LEU A C 1
ATOM 1072 O O . LEU A 1 128 ? 13.105 2.669 -14.400 1.00 70.00 128 LEU A O 1
ATOM 1076 N N . ILE A 1 129 ? 13.973 1.596 -12.623 1.00 75.00 129 ILE A N 1
ATOM 1077 C CA . ILE A 1 129 ? 13.035 0.460 -12.643 1.00 75.00 129 ILE A CA 1
ATOM 1078 C C . ILE A 1 129 ? 11.590 0.951 -12.506 1.00 75.00 129 ILE A C 1
ATOM 1080 O O . ILE A 1 129 ? 10.720 0.511 -13.251 1.00 75.00 129 ILE A O 1
ATOM 1084 N N . GLN A 1 130 ? 11.326 1.930 -11.636 1.00 74.25 130 GLN A N 1
ATOM 1085 C CA . GLN A 1 130 ? 10.000 2.539 -11.477 1.00 74.25 130 GLN A CA 1
ATOM 1086 C C . GLN A 1 130 ? 9.414 3.049 -12.812 1.0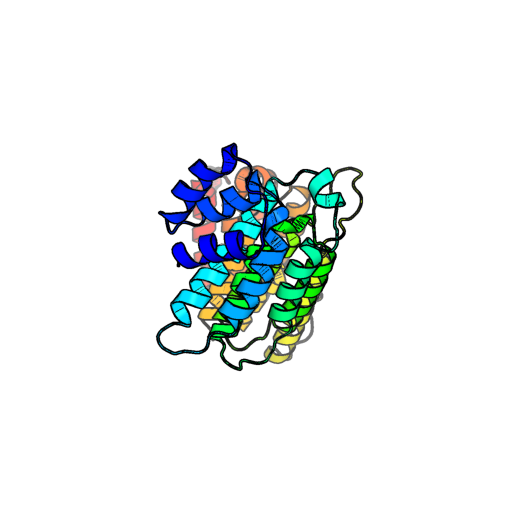0 74.25 130 GLN A C 1
ATOM 1088 O O . GLN A 1 130 ? 8.201 2.993 -13.039 1.00 74.25 130 GLN A O 1
ATOM 1093 N N . ASN A 1 131 ? 10.263 3.525 -13.728 1.00 69.50 131 ASN A N 1
ATOM 1094 C CA . ASN A 1 131 ? 9.837 4.045 -15.029 1.00 69.50 131 ASN A CA 1
ATOM 1095 C C . ASN A 1 131 ? 9.427 2.947 -16.030 1.00 69.50 131 ASN A C 1
ATOM 1097 O O . ASN A 1 131 ? 8.765 3.256 -17.026 1.00 69.50 131 ASN A O 1
ATOM 1101 N N . LEU A 1 132 ? 9.709 1.670 -15.739 1.00 72.38 132 LEU A N 1
ATOM 1102 C CA . LEU A 1 132 ? 9.216 0.523 -16.513 1.00 72.38 132 LEU A CA 1
ATOM 1103 C C . LEU A 1 132 ? 7.701 0.375 -16.492 1.00 72.38 132 LEU A C 1
ATOM 1105 O O . LEU A 1 132 ? 7.155 -0.369 -17.307 1.00 72.38 132 LEU A O 1
ATOM 1109 N N . ARG A 1 133 ? 7.008 1.086 -15.594 1.00 71.00 133 ARG A N 1
ATOM 1110 C CA . ARG A 1 133 ? 5.542 1.069 -15.500 1.00 71.00 133 ARG A CA 1
ATOM 1111 C C . ARG A 1 133 ? 4.857 1.308 -16.850 1.00 71.00 133 ARG A C 1
ATOM 1113 O O . ARG A 1 133 ? 3.794 0.761 -17.114 1.00 71.00 133 ARG A O 1
ATOM 1120 N N . CYS A 1 134 ? 5.495 2.075 -17.741 1.00 67.44 134 CYS A N 1
ATOM 1121 C CA . CYS A 1 134 ? 5.003 2.355 -19.092 1.00 67.44 134 CYS A CA 1
ATOM 1122 C C . CYS A 1 134 ? 4.814 1.087 -19.948 1.00 67.44 134 CYS A C 1
ATOM 1124 O O . CYS A 1 134 ? 4.010 1.096 -20.878 1.00 67.44 134 CYS A O 1
ATOM 1126 N N . PHE A 1 135 ? 5.528 0.006 -19.624 1.00 70.81 135 PHE A N 1
ATOM 1127 C CA . PHE A 1 135 ? 5.480 -1.290 -20.302 1.00 70.81 135 PHE A CA 1
ATOM 1128 C C . PHE A 1 135 ? 4.859 -2.391 -19.469 1.00 70.81 135 PHE A C 1
ATOM 1130 O O . PHE A 1 135 ? 4.934 -3.552 -19.860 1.00 70.81 135 PHE A O 1
ATOM 1137 N N . GLN A 1 136 ? 4.295 -2.072 -18.309 1.00 74.62 136 GLN A N 1
ATOM 1138 C CA . GLN A 1 136 ? 3.988 -3.092 -17.320 1.00 74.62 136 GLN A CA 1
ATOM 1139 C C . GLN A 1 136 ? 3.120 -4.219 -17.875 1.00 74.62 136 GLN A C 1
ATOM 1141 O O . GLN A 1 136 ? 3.452 -5.384 -17.679 1.00 74.62 136 GLN A O 1
ATOM 1146 N N . TRP A 1 137 ? 2.106 -3.892 -18.674 1.00 74.50 137 TRP A N 1
ATOM 1147 C CA . TRP A 1 137 ? 1.248 -4.868 -19.346 1.00 74.50 137 TRP A CA 1
ATOM 1148 C C . TRP A 1 137 ? 1.973 -5.784 -20.354 1.00 74.50 137 TRP A C 1
ATOM 1150 O O . TRP A 1 137 ? 1.509 -6.896 -20.591 1.00 74.50 137 TRP A O 1
ATOM 1160 N N . ARG A 1 138 ? 3.110 -5.358 -20.929 1.00 73.38 138 ARG A N 1
ATOM 1161 C CA . ARG A 1 138 ? 3.894 -6.109 -21.932 1.00 73.38 138 ARG A CA 1
ATOM 1162 C C . ARG A 1 138 ? 4.927 -7.062 -21.331 1.00 73.38 138 ARG A C 1
ATOM 1164 O O . ARG A 1 138 ? 5.310 -8.020 -21.993 1.00 73.38 138 ARG A O 1
ATOM 1171 N N . ILE A 1 139 ? 5.407 -6.797 -20.114 1.00 77.44 139 ILE A N 1
ATOM 1172 C CA . ILE A 1 139 ? 6.552 -7.512 -19.516 1.00 77.44 139 ILE A CA 1
ATOM 1173 C C . ILE A 1 139 ? 6.248 -8.165 -18.152 1.00 77.44 139 ILE A C 1
ATOM 1175 O O . ILE A 1 139 ? 6.989 -7.943 -17.193 1.00 77.44 139 ILE A O 1
ATOM 1179 N N . PRO A 1 140 ? 5.194 -8.996 -18.032 1.00 82.94 140 PRO A N 1
ATOM 1180 C CA . PRO A 1 140 ? 4.802 -9.594 -16.753 1.00 82.94 140 PRO A CA 1
ATOM 1181 C C . PRO A 1 140 ? 5.920 -10.420 -16.097 1.00 82.94 140 PRO A C 1
ATOM 1183 O O . PRO A 1 140 ? 6.163 -10.274 -14.905 1.00 82.94 140 PRO A O 1
ATOM 1186 N N . SER A 1 141 ? 6.670 -11.214 -16.871 1.00 83.25 141 SER A N 1
ATOM 1187 C CA . SER A 1 141 ? 7.745 -12.072 -16.345 1.00 83.25 141 SER A CA 1
ATOM 1188 C C . SER A 1 141 ? 8.875 -11.288 -15.674 1.00 83.25 141 SER A C 1
ATOM 1190 O O . SER A 1 141 ? 9.388 -11.706 -14.640 1.00 83.25 141 SER A O 1
ATOM 1192 N N . ILE A 1 142 ? 9.242 -10.130 -16.227 1.00 80.19 142 ILE A N 1
ATOM 1193 C CA . ILE A 1 142 ? 10.265 -9.255 -15.639 1.00 80.19 142 ILE A CA 1
ATOM 1194 C C . ILE A 1 142 ? 9.744 -8.646 -14.343 1.00 80.19 142 ILE A C 1
ATOM 1196 O O . ILE A 1 142 ? 10.487 -8.577 -13.369 1.00 80.19 142 ILE A O 1
ATOM 1200 N N . TRP A 1 143 ? 8.476 -8.224 -14.316 1.00 85.44 143 TRP A N 1
ATOM 1201 C CA . TRP A 1 143 ? 7.858 -7.690 -13.105 1.00 85.44 143 TRP A CA 1
ATOM 1202 C C . TRP A 1 143 ? 7.794 -8.728 -11.987 1.00 85.44 143 TRP A C 1
ATOM 1204 O O . TRP A 1 143 ? 8.050 -8.358 -10.848 1.00 85.44 143 TRP A O 1
ATOM 1214 N N . CYS A 1 144 ? 7.572 -10.009 -12.294 1.00 87.69 144 CYS A N 1
ATOM 1215 C CA . CYS A 1 144 ? 7.709 -11.087 -11.310 1.00 87.69 144 CYS A CA 1
ATOM 1216 C C . CYS A 1 144 ? 9.131 -11.161 -10.741 1.00 87.69 144 CYS A C 1
ATOM 1218 O O . CYS A 1 144 ? 9.300 -11.154 -9.525 1.00 87.69 144 CYS A O 1
ATOM 1220 N N . THR A 1 145 ? 10.164 -11.130 -11.586 1.00 85.50 145 THR A N 1
ATOM 1221 C CA . THR A 1 145 ? 11.560 -11.143 -11.114 1.00 85.50 145 THR A CA 1
ATOM 1222 C C . THR A 1 145 ? 11.918 -9.903 -10.288 1.00 85.50 145 THR A C 1
ATOM 1224 O O . THR A 1 145 ? 12.568 -10.018 -9.251 1.00 85.50 145 THR A O 1
ATOM 1227 N N . ILE A 1 146 ? 11.479 -8.714 -10.719 1.00 85.56 146 ILE A N 1
ATOM 1228 C CA . ILE A 1 146 ? 11.665 -7.459 -9.973 1.00 85.56 146 ILE A CA 1
ATOM 1229 C C . ILE A 1 146 ? 10.972 -7.546 -8.613 1.00 85.56 146 ILE A C 1
ATOM 1231 O O . ILE A 1 146 ? 11.547 -7.116 -7.618 1.00 85.56 146 ILE A O 1
ATOM 1235 N N . ASN A 1 147 ? 9.757 -8.096 -8.565 1.00 89.25 147 ASN A N 1
ATOM 1236 C CA . ASN A 1 147 ? 8.969 -8.234 -7.347 1.00 89.25 147 ASN A CA 1
ATOM 1237 C C . ASN A 1 147 ? 9.653 -9.161 -6.333 1.00 89.25 147 ASN A C 1
ATOM 1239 O O . ASN A 1 147 ? 9.814 -8.780 -5.176 1.00 89.25 147 ASN A O 1
ATOM 1243 N N . GLU A 1 148 ? 10.144 -10.319 -6.777 1.00 88.75 148 GLU A N 1
ATOM 1244 C CA . GLU A 1 148 ? 10.902 -11.241 -5.923 1.00 88.75 148 GLU A CA 1
ATOM 1245 C C . GLU A 1 148 ? 12.197 -10.612 -5.398 1.00 88.75 148 GLU A C 1
ATOM 1247 O O . GLU A 1 148 ? 12.509 -10.716 -4.211 1.00 88.75 148 GLU A O 1
ATOM 1252 N N . HIS A 1 149 ? 12.921 -9.877 -6.242 1.00 85.31 149 HIS A N 1
ATOM 1253 C CA . HIS A 1 149 ? 14.121 -9.169 -5.801 1.00 85.31 149 HIS A CA 1
ATOM 1254 C C . HIS A 1 149 ? 13.805 -8.028 -4.818 1.00 85.31 149 HIS A C 1
ATOM 1256 O O . HIS A 1 149 ? 14.488 -7.856 -3.811 1.00 85.31 149 HIS A O 1
ATOM 1262 N N . ALA A 1 150 ? 12.736 -7.272 -5.068 1.00 88.44 150 ALA A N 1
ATOM 1263 C CA . ALA A 1 150 ? 12.265 -6.211 -4.183 1.00 88.44 150 ALA A CA 1
ATOM 1264 C C . ALA A 1 150 ? 11.880 -6.753 -2.797 1.00 88.44 150 ALA A C 1
ATOM 1266 O O . ALA A 1 150 ? 12.268 -6.166 -1.786 1.00 88.44 150 ALA A O 1
ATOM 1267 N N . LYS A 1 151 ? 11.188 -7.902 -2.737 1.00 87.81 151 LYS A N 1
ATOM 1268 C CA . LYS A 1 151 ? 10.846 -8.592 -1.479 1.00 87.81 151 LYS A CA 1
ATOM 1269 C C . LYS A 1 151 ? 12.086 -8.957 -0.663 1.00 87.81 151 LYS A C 1
ATOM 1271 O O . LYS A 1 151 ? 12.059 -8.853 0.559 1.00 87.81 151 LYS A O 1
ATOM 1276 N N . GLN A 1 152 ? 13.178 -9.360 -1.312 1.00 87.06 152 GLN A N 1
ATOM 1277 C CA . GLN A 1 152 ? 14.428 -9.715 -0.629 1.00 87.06 152 GLN A CA 1
ATOM 1278 C C . GLN A 1 152 ? 15.109 -8.522 0.052 1.00 87.06 152 GLN A C 1
ATOM 1280 O O . GLN A 1 152 ? 15.858 -8.741 0.993 1.00 87.06 152 GLN A O 1
ATOM 1285 N N . LEU A 1 153 ? 14.831 -7.290 -0.386 1.00 86.62 153 LEU A N 1
ATOM 1286 C CA . LEU A 1 153 ? 15.512 -6.069 0.059 1.00 86.62 153 LEU A CA 1
ATOM 1287 C C . LEU A 1 153 ? 14.619 -5.139 0.903 1.00 86.62 153 LEU A C 1
ATOM 1289 O O . LEU A 1 153 ? 14.922 -3.955 1.063 1.00 86.62 153 LEU A O 1
ATOM 1293 N N . LEU A 1 154 ? 13.516 -5.649 1.455 1.00 84.94 154 LEU A N 1
ATOM 1294 C CA . LEU A 1 154 ? 12.609 -4.867 2.309 1.00 84.94 154 LEU A CA 1
ATOM 1295 C C . LEU A 1 154 ? 13.288 -4.336 3.587 1.00 84.94 154 LEU A C 1
ATOM 1297 O O . LEU A 1 154 ? 12.940 -3.262 4.074 1.00 84.94 154 LEU A O 1
ATOM 1301 N N . ASP A 1 155 ? 14.280 -5.057 4.102 1.00 84.75 155 ASP A N 1
ATOM 1302 C CA . ASP A 1 155 ? 15.074 -4.763 5.300 1.00 84.75 155 ASP A CA 1
ATOM 1303 C C . ASP A 1 155 ? 16.348 -3.945 5.012 1.00 84.75 155 ASP A C 1
ATOM 1305 O O . ASP A 1 155 ? 17.190 -3.749 5.889 1.00 84.75 155 ASP A O 1
ATOM 1309 N N . HIS A 1 156 ? 16.490 -3.410 3.795 1.00 86.69 156 HIS A N 1
ATOM 1310 C CA . HIS A 1 156 ? 17.666 -2.644 3.387 1.00 86.69 156 HIS A CA 1
ATOM 1311 C C . HIS A 1 156 ? 17.959 -1.461 4.337 1.00 86.69 156 HIS A C 1
ATOM 1313 O O . HIS A 1 156 ? 17.040 -0.701 4.639 1.00 86.69 156 HIS A O 1
ATOM 1319 N N . PRO A 1 157 ? 19.212 -1.195 4.763 1.00 85.50 157 PRO A N 1
ATOM 1320 C CA . PRO A 1 157 ? 19.521 -0.195 5.799 1.00 85.50 157 PRO A CA 1
ATOM 1321 C C . PRO A 1 157 ? 19.173 1.250 5.403 1.00 85.50 157 PRO A C 1
ATOM 1323 O O . PRO A 1 157 ? 18.734 2.045 6.237 1.00 85.50 157 PRO A O 1
ATOM 1326 N N . SER A 1 158 ? 19.314 1.603 4.121 1.00 86.19 158 SER A N 1
ATOM 1327 C CA . SER A 1 158 ? 18.997 2.950 3.626 1.00 86.19 158 SER A CA 1
ATOM 1328 C C . SER A 1 158 ? 17.494 3.172 3.451 1.00 86.19 158 SER A C 1
ATOM 1330 O O . SER A 1 158 ? 16.862 2.515 2.621 1.00 86.19 158 SER A O 1
ATOM 1332 N N . LYS A 1 159 ? 16.952 4.180 4.150 1.00 85.00 159 LYS A N 1
ATOM 1333 C CA . LYS A 1 159 ? 15.561 4.642 4.001 1.00 85.00 159 LYS A CA 1
ATOM 1334 C C . LYS A 1 159 ? 15.222 5.004 2.550 1.00 85.00 159 LYS A C 1
ATOM 1336 O O . LYS A 1 159 ? 14.187 4.575 2.053 1.00 85.00 159 LYS A O 1
ATOM 1341 N N . ALA A 1 160 ? 16.107 5.725 1.858 1.00 83.12 160 ALA A N 1
ATOM 1342 C CA . ALA A 1 160 ? 15.869 6.167 0.481 1.00 83.12 160 ALA A CA 1
ATOM 1343 C C . ALA A 1 160 ? 15.697 4.986 -0.490 1.00 83.12 160 ALA A C 1
ATOM 1345 O O . ALA A 1 160 ? 14.865 5.036 -1.394 1.00 83.12 160 ALA A O 1
ATOM 1346 N N . VAL A 1 161 ? 16.449 3.903 -0.279 1.00 85.50 161 VAL A N 1
ATOM 1347 C CA . VAL A 1 161 ? 16.326 2.681 -1.084 1.00 85.50 161 VAL A CA 1
ATOM 1348 C C . VAL A 1 161 ? 15.011 1.967 -0.765 1.00 85.50 161 VAL A C 1
ATOM 1350 O O . VAL A 1 161 ? 14.275 1.636 -1.694 1.00 85.50 161 VAL A O 1
ATOM 1353 N N . ARG A 1 162 ? 14.656 1.811 0.523 1.00 88.50 162 ARG A N 1
ATOM 1354 C CA . ARG A 1 162 ? 13.379 1.196 0.939 1.00 88.50 162 ARG A CA 1
ATOM 1355 C C . ARG A 1 162 ? 12.162 1.925 0.363 1.00 88.50 162 ARG A C 1
ATOM 1357 O O . ARG A 1 162 ? 11.242 1.276 -0.122 1.00 88.50 162 ARG A O 1
ATOM 1364 N N . GLU A 1 163 ? 12.174 3.258 0.341 1.00 86.12 163 GLU A N 1
ATOM 1365 C CA . GLU A 1 163 ? 11.100 4.060 -0.265 1.00 86.1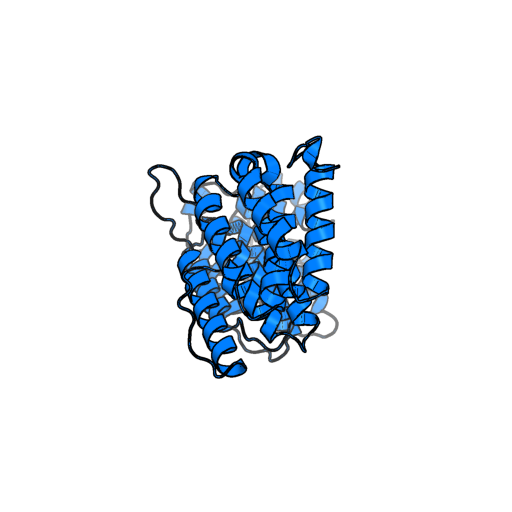2 163 GLU A CA 1
ATOM 1366 C C . GLU A 1 163 ? 10.952 3.794 -1.771 1.00 86.12 163 GLU A C 1
ATOM 1368 O O . GLU A 1 163 ? 9.837 3.655 -2.280 1.00 86.12 163 GLU A O 1
ATOM 1373 N N . ARG A 1 164 ? 12.068 3.667 -2.504 1.00 84.31 164 ARG A N 1
ATOM 1374 C CA . ARG A 1 164 ? 12.016 3.336 -3.937 1.00 84.31 164 ARG A CA 1
ATOM 1375 C C . ARG A 1 164 ? 11.540 1.910 -4.187 1.00 84.31 164 ARG A C 1
ATOM 1377 O O . ARG A 1 164 ? 10.744 1.710 -5.102 1.00 84.31 164 ARG A O 1
ATOM 1384 N N . ILE A 1 165 ? 11.974 0.952 -3.372 1.00 89.00 165 ILE A N 1
ATOM 1385 C CA . ILE A 1 165 ? 11.492 -0.434 -3.420 1.00 89.00 165 ILE A CA 1
ATOM 1386 C C . ILE A 1 165 ? 9.976 -0.472 -3.186 1.00 89.00 165 ILE A C 1
ATOM 1388 O O . ILE A 1 165 ? 9.256 -1.071 -3.983 1.00 89.00 165 ILE A O 1
ATOM 1392 N N . ALA A 1 166 ? 9.475 0.235 -2.168 1.00 88.12 166 ALA A N 1
ATOM 1393 C CA . ALA A 1 166 ? 8.045 0.319 -1.871 1.00 88.12 166 ALA A CA 1
ATOM 1394 C C . ALA A 1 166 ? 7.237 0.872 -3.058 1.00 88.12 166 ALA A C 1
ATOM 1396 O O . ALA A 1 166 ? 6.206 0.309 -3.424 1.00 88.12 166 ALA A O 1
ATOM 1397 N N . HIS A 1 167 ? 7.730 1.922 -3.724 1.00 85.25 167 HIS A N 1
ATOM 1398 C CA . HIS A 1 167 ? 7.097 2.451 -4.937 1.00 85.25 167 HIS A CA 1
ATOM 1399 C C . HIS A 1 167 ? 7.065 1.433 -6.084 1.00 85.25 167 HIS A C 1
ATOM 1401 O O . HIS A 1 167 ? 6.070 1.346 -6.804 1.00 85.25 167 HIS A O 1
ATOM 1407 N N . VAL A 1 168 ? 8.146 0.676 -6.285 1.00 87.56 168 VAL A N 1
ATOM 1408 C CA . VAL A 1 168 ? 8.212 -0.350 -7.335 1.00 87.56 168 VAL A CA 1
ATOM 1409 C C . VAL A 1 168 ? 7.265 -1.513 -7.035 1.00 87.56 168 VAL A C 1
ATOM 1411 O O . VAL A 1 168 ? 6.572 -1.970 -7.946 1.00 87.56 168 VAL A O 1
ATOM 1414 N N . LEU A 1 169 ? 7.161 -1.944 -5.775 1.00 89.69 169 LEU A N 1
ATOM 1415 C CA . LEU A 1 169 ? 6.174 -2.940 -5.346 1.00 89.69 169 LEU A CA 1
ATOM 1416 C C . LEU A 1 169 ? 4.744 -2.445 -5.587 1.00 89.69 169 LEU A C 1
ATOM 1418 O O . LEU A 1 169 ? 3.984 -3.130 -6.260 1.00 89.69 169 LEU A O 1
ATOM 1422 N N . ALA A 1 170 ? 4.404 -1.228 -5.152 1.00 85.44 170 ALA A N 1
ATOM 1423 C CA . ALA A 1 170 ? 3.073 -0.652 -5.367 1.00 85.44 170 ALA A CA 1
ATOM 1424 C C . ALA A 1 170 ? 2.691 -0.588 -6.857 1.00 85.44 170 ALA A C 1
ATOM 1426 O O . ALA A 1 170 ? 1.565 -0.902 -7.240 1.00 85.44 170 ALA A O 1
ATOM 1427 N N . ILE A 1 171 ? 3.647 -0.233 -7.722 1.00 83.25 171 ILE A N 1
ATOM 1428 C CA . ILE A 1 171 ? 3.434 -0.259 -9.171 1.00 83.25 171 ILE A CA 1
ATOM 1429 C C . ILE A 1 171 ? 3.210 -1.688 -9.656 1.00 83.25 171 ILE A C 1
ATOM 1431 O O . ILE A 1 171 ? 2.280 -1.895 -10.425 1.00 83.25 171 ILE A O 1
ATOM 1435 N N . SER A 1 172 ? 4.001 -2.666 -9.202 1.00 87.00 172 SER A N 1
ATOM 1436 C CA . SER A 1 172 ? 3.972 -4.061 -9.680 1.00 87.00 172 SER A CA 1
ATOM 1437 C C . SER A 1 172 ? 2.569 -4.681 -9.679 1.00 87.00 172 SER A C 1
ATOM 1439 O O . SER A 1 172 ? 2.241 -5.425 -10.604 1.00 87.00 172 SER A O 1
ATOM 1441 N N . PHE A 1 173 ? 1.733 -4.310 -8.706 1.00 85.94 173 PHE A N 1
ATOM 1442 C CA . PHE A 1 173 ? 0.376 -4.837 -8.523 1.00 85.94 173 PHE A CA 1
ATOM 1443 C C . PHE A 1 173 ? -0.719 -4.048 -9.255 1.00 85.94 173 PHE A C 1
ATOM 1445 O O . PHE A 1 173 ? -1.876 -4.443 -9.234 1.00 85.94 173 PHE A O 1
ATOM 1452 N N . SER A 1 174 ? -0.389 -2.961 -9.963 1.00 81.31 174 SER A N 1
ATOM 1453 C CA . SER A 1 174 ? -1.384 -2.142 -10.687 1.00 81.31 174 SER A CA 1
ATOM 1454 C C . SER A 1 174 ? -2.150 -2.904 -11.785 1.00 81.31 174 SER A C 1
ATOM 1456 O O . SER A 1 174 ? -3.167 -2.415 -12.267 1.00 81.31 174 SER A O 1
ATOM 1458 N N . PHE A 1 175 ? -1.654 -4.073 -12.202 1.00 79.69 175 PHE A N 1
ATOM 1459 C CA . PHE A 1 175 ? -2.293 -4.957 -13.183 1.00 79.69 175 PHE A CA 1
ATOM 1460 C C . PHE A 1 175 ? -2.794 -6.267 -12.571 1.00 79.69 175 PHE A C 1
ATOM 1462 O O . PHE A 1 175 ? -3.296 -7.104 -13.315 1.00 79.69 175 PHE A O 1
ATOM 1469 N N . ASP A 1 176 ? -2.700 -6.443 -11.252 1.00 82.44 176 ASP A N 1
ATOM 1470 C CA . ASP A 1 176 ? -3.319 -7.571 -10.560 1.00 82.44 176 ASP A CA 1
ATOM 1471 C C . ASP A 1 176 ? -4.818 -7.296 -10.360 1.00 82.44 176 ASP A C 1
ATOM 1473 O O . ASP A 1 176 ? -5.289 -6.901 -9.296 1.00 82.44 176 ASP A O 1
ATOM 1477 N N . ILE A 1 177 ? -5.562 -7.380 -11.464 1.00 78.19 177 ILE A N 1
ATOM 1478 C CA . ILE A 1 177 ? -6.982 -7.038 -11.533 1.00 78.19 177 ILE A CA 1
ATOM 1479 C C . ILE A 1 177 ? -7.777 -8.307 -11.825 1.00 78.19 177 ILE A C 1
ATOM 1481 O O . ILE A 1 177 ? -7.545 -8.993 -12.823 1.00 78.19 177 ILE A O 1
ATOM 1485 N N . THR A 1 178 ? -8.780 -8.579 -10.997 1.00 74.56 178 THR A N 1
ATOM 1486 C CA . THR A 1 178 ? -9.775 -9.628 -11.226 1.00 74.56 178 THR A CA 1
ATOM 1487 C C . THR A 1 178 ? -10.988 -9.045 -11.949 1.00 74.56 178 THR A C 1
ATOM 1489 O O . THR A 1 178 ? -11.772 -8.283 -11.391 1.00 74.56 178 THR A O 1
ATOM 1492 N N . LEU A 1 179 ? -11.147 -9.393 -13.228 1.00 77.31 179 LEU A N 1
ATOM 1493 C CA . LEU A 1 179 ? -12.337 -9.048 -14.012 1.00 77.31 179 LEU A CA 1
ATOM 1494 C C . LEU A 1 179 ? -13.407 -10.140 -13.871 1.00 77.31 179 LEU A C 1
ATOM 1496 O O . LEU A 1 179 ? -13.081 -11.310 -13.670 1.00 77.31 179 LEU A O 1
ATOM 1500 N N . PHE A 1 180 ? -14.686 -9.780 -14.020 1.00 76.50 180 PHE A N 1
ATOM 1501 C CA . PHE A 1 180 ? -15.791 -10.746 -14.018 1.00 76.50 180 PHE A CA 1
ATOM 1502 C C . PHE A 1 180 ? -15.587 -11.797 -15.124 1.00 76.50 180 PHE A C 1
ATOM 1504 O O . PHE A 1 180 ? -15.422 -11.440 -16.290 1.00 76.50 180 PHE A O 1
ATOM 1511 N N . ASN A 1 181 ? -15.566 -13.084 -14.756 1.00 80.56 181 ASN A N 1
ATOM 1512 C CA . ASN A 1 181 ? -15.193 -14.212 -15.629 1.00 80.56 181 ASN A CA 1
ATOM 1513 C C . ASN A 1 181 ? -13.791 -14.103 -16.274 1.00 80.56 181 ASN A C 1
ATOM 1515 O O . ASN A 1 181 ? -13.501 -14.770 -17.270 1.00 80.56 181 ASN A O 1
ATOM 1519 N N . GLY A 1 182 ? -12.916 -13.259 -15.724 1.00 75.38 182 GLY A N 1
ATOM 1520 C CA . GLY A 1 182 ? -11.544 -13.080 -16.177 1.00 75.38 182 GLY A CA 1
ATOM 1521 C C . GLY A 1 182 ? -10.629 -14.219 -15.730 1.00 75.38 182 GLY A C 1
ATOM 1522 O O . GLY A 1 182 ? -10.863 -14.880 -14.721 1.00 75.38 182 GLY A O 1
ATOM 1523 N N . ARG A 1 183 ? -9.552 -14.445 -16.486 1.00 79.44 183 ARG A N 1
ATOM 1524 C CA . ARG A 1 183 ? -8.450 -15.315 -16.051 1.00 79.44 183 ARG A CA 1
ATOM 1525 C C . ARG A 1 183 ? -7.508 -14.528 -15.143 1.00 79.44 183 ARG A C 1
ATOM 1527 O O . ARG A 1 183 ? -7.356 -13.323 -15.333 1.00 79.44 183 ARG A O 1
ATOM 1534 N N . ALA A 1 184 ? -6.849 -15.226 -14.219 1.00 80.00 184 ALA A N 1
ATOM 1535 C CA . ALA A 1 184 ? -5.772 -14.653 -13.421 1.00 80.00 184 ALA A CA 1
ATOM 1536 C C . ALA A 1 184 ? -4.701 -14.025 -14.325 1.00 80.00 184 ALA A C 1
ATOM 1538 O O . ALA A 1 184 ? -4.396 -14.537 -15.413 1.00 80.00 184 ALA A O 1
ATOM 1539 N N . THR A 1 185 ? -4.158 -12.895 -13.882 1.00 84.00 185 THR A N 1
ATOM 1540 C CA . THR A 1 185 ? -3.137 -12.180 -14.641 1.00 84.00 185 THR A CA 1
ATOM 1541 C C . THR A 1 185 ? -1.797 -12.913 -14.543 1.00 84.00 185 THR A C 1
ATOM 1543 O O . THR A 1 185 ? -1.598 -13.782 -13.698 1.00 84.00 185 THR A O 1
ATOM 1546 N N . ARG A 1 186 ? -0.867 -12.608 -15.455 1.00 85.62 186 ARG A N 1
ATOM 1547 C CA . ARG A 1 186 ? 0.510 -13.140 -15.392 1.00 85.62 186 ARG A CA 1
ATOM 1548 C C . ARG A 1 186 ? 1.429 -12.261 -14.535 1.00 85.62 186 ARG A C 1
ATOM 1550 O O . ARG A 1 186 ? 2.633 -12.498 -14.508 1.00 85.62 186 ARG A O 1
ATOM 1557 N N . HIS A 1 187 ? 0.876 -11.209 -13.938 1.00 86.38 187 HIS A N 1
ATOM 1558 C CA . HIS A 1 187 ? 1.582 -10.247 -13.105 1.00 86.38 187 HIS A CA 1
ATOM 1559 C C . HIS A 1 187 ? 1.751 -10.786 -11.680 1.00 86.38 187 HIS A C 1
ATOM 1561 O O . HIS A 1 187 ? 1.142 -11.800 -11.342 1.00 86.38 187 HIS A O 1
ATOM 1567 N N . PRO A 1 188 ? 2.602 -10.149 -10.856 1.00 87.75 188 PRO A N 1
ATOM 1568 C CA . PRO A 1 188 ? 2.757 -10.535 -9.458 1.00 87.75 188 PRO A CA 1
ATOM 1569 C C . PRO A 1 188 ? 1.419 -10.496 -8.713 1.00 87.75 188 PRO A C 1
ATOM 1571 O O . PRO A 1 188 ? 0.707 -9.500 -8.812 1.00 87.75 188 PRO A O 1
ATOM 1574 N N . ASP A 1 189 ? 1.129 -11.549 -7.950 1.00 85.81 189 ASP A N 1
ATOM 1575 C CA . ASP A 1 189 ? -0.042 -11.630 -7.072 1.00 85.81 189 ASP A CA 1
ATOM 1576 C C . ASP A 1 189 ? 0.190 -10.777 -5.818 1.00 85.81 189 ASP A C 1
ATOM 1578 O O . ASP A 1 189 ? 1.182 -10.953 -5.092 1.00 85.81 189 ASP A O 1
ATOM 1582 N N . ILE A 1 190 ? -0.718 -9.832 -5.571 1.00 83.81 190 ILE A N 1
ATOM 1583 C CA . ILE A 1 190 ? -0.652 -8.943 -4.415 1.00 83.81 190 ILE A CA 1
ATOM 1584 C C . ILE A 1 190 ? -0.795 -9.708 -3.099 1.00 83.81 190 ILE A C 1
ATOM 1586 O O . ILE A 1 190 ? -0.090 -9.386 -2.142 1.00 83.81 190 ILE A O 1
ATOM 1590 N N . ASN A 1 191 ? -1.633 -10.747 -3.051 1.00 82.19 191 ASN A N 1
ATOM 1591 C CA . ASN A 1 191 ? -1.899 -11.505 -1.827 1.00 82.19 191 ASN A CA 1
ATOM 1592 C C . ASN A 1 191 ? -0.642 -12.248 -1.382 1.00 82.19 191 ASN A C 1
ATOM 1594 O O . ASN A 1 191 ? -0.224 -12.122 -0.236 1.00 82.19 191 ASN A O 1
ATOM 1598 N N . GLN A 1 192 ? 0.057 -12.889 -2.322 1.00 85.31 192 GLN A N 1
ATOM 1599 C CA . GLN A 1 192 ? 1.331 -13.551 -2.040 1.00 85.31 192 GLN A CA 1
ATOM 1600 C C . GLN A 1 192 ? 2.381 -12.576 -1.474 1.00 85.31 192 GLN A C 1
ATOM 1602 O O . GLN A 1 192 ? 3.191 -12.927 -0.608 1.00 85.31 192 GLN A O 1
ATOM 1607 N N . CYS A 1 193 ? 2.411 -11.336 -1.975 1.00 85.00 193 CYS A N 1
ATOM 1608 C CA . CYS A 1 193 ? 3.328 -10.325 -1.457 1.00 85.00 193 CYS A CA 1
ATOM 1609 C C . CYS A 1 193 ? 2.937 -9.843 -0.063 1.00 85.00 193 CYS A C 1
ATOM 1611 O O . CYS A 1 193 ? 3.812 -9.696 0.789 1.00 85.00 193 CYS A O 1
ATOM 1613 N N . ILE A 1 194 ? 1.649 -9.601 0.162 1.00 79.25 194 ILE A N 1
ATOM 1614 C CA . ILE A 1 194 ? 1.099 -9.240 1.466 1.00 79.25 194 ILE A CA 1
ATOM 1615 C C . ILE A 1 194 ? 1.442 -10.318 2.494 1.00 79.25 194 ILE A C 1
ATOM 1617 O O . ILE A 1 194 ? 1.996 -9.984 3.537 1.00 79.25 194 ILE A O 1
ATOM 1621 N N . ASP A 1 195 ? 1.223 -11.593 2.171 1.00 81.25 195 ASP A N 1
ATOM 1622 C CA . ASP A 1 195 ? 1.537 -12.716 3.058 1.00 81.25 195 ASP A CA 1
ATOM 1623 C C . ASP A 1 195 ? 3.020 -12.720 3.445 1.00 81.25 195 ASP A C 1
ATOM 1625 O O . ASP A 1 195 ? 3.366 -12.834 4.619 1.00 81.25 195 ASP A O 1
ATOM 1629 N N . THR A 1 196 ? 3.907 -12.491 2.470 1.00 84.69 196 THR A N 1
ATOM 1630 C CA . THR A 1 196 ? 5.358 -12.393 2.706 1.00 84.69 196 THR A CA 1
ATOM 1631 C C . THR A 1 196 ? 5.712 -11.228 3.638 1.00 84.69 196 THR A C 1
ATOM 1633 O O . THR A 1 196 ? 6.595 -11.354 4.488 1.00 84.69 196 THR A O 1
ATOM 1636 N N . ILE A 1 197 ? 5.057 -10.075 3.475 1.00 79.88 197 ILE A N 1
ATOM 1637 C CA . ILE A 1 197 ? 5.290 -8.890 4.309 1.00 79.88 197 ILE A CA 1
ATOM 1638 C C . ILE A 1 197 ? 4.766 -9.130 5.729 1.00 79.88 197 ILE A C 1
ATOM 1640 O O . ILE A 1 197 ? 5.503 -8.882 6.681 1.00 79.88 197 ILE A O 1
ATOM 1644 N N . CYS A 1 198 ? 3.546 -9.649 5.878 1.00 75.12 198 CYS A N 1
ATOM 1645 C CA . CYS A 1 198 ? 2.954 -9.995 7.170 1.00 75.12 198 CYS A CA 1
ATOM 1646 C C . CYS A 1 198 ? 3.807 -11.025 7.920 1.00 75.12 198 CYS A C 1
ATOM 1648 O O . CYS A 1 198 ? 4.107 -10.826 9.092 1.00 75.12 198 CYS A O 1
ATOM 1650 N N . GLU A 1 199 ? 4.287 -12.074 7.247 1.00 81.00 199 GLU A N 1
ATOM 1651 C CA . GLU A 1 199 ? 5.212 -13.061 7.823 1.00 81.00 199 GLU A CA 1
ATOM 1652 C C . GLU A 1 199 ? 6.473 -12.386 8.395 1.00 81.00 199 GLU A C 1
ATOM 1654 O O . GLU A 1 199 ? 6.851 -12.625 9.542 1.00 81.00 199 GLU A O 1
ATOM 1659 N N . ARG A 1 200 ? 7.103 -11.484 7.629 1.00 79.81 200 ARG A N 1
ATOM 1660 C CA . ARG A 1 200 ? 8.298 -10.746 8.076 1.00 79.81 200 ARG A CA 1
ATOM 1661 C C . ARG A 1 200 ? 8.005 -9.787 9.228 1.00 79.81 200 ARG A C 1
ATOM 1663 O O . ARG A 1 200 ? 8.820 -9.672 10.141 1.00 79.81 200 ARG A O 1
ATOM 1670 N N . LEU A 1 201 ? 6.863 -9.099 9.197 1.00 73.19 201 LEU A N 1
ATOM 1671 C CA . LEU A 1 201 ? 6.439 -8.214 10.283 1.00 73.19 201 LEU A CA 1
ATOM 1672 C C . LEU A 1 201 ? 6.196 -9.006 11.568 1.00 73.19 201 LEU A C 1
ATOM 1674 O O . LEU A 1 201 ? 6.696 -8.607 12.614 1.00 73.19 201 LEU A O 1
ATOM 1678 N N . ARG A 1 202 ? 5.522 -10.159 11.489 1.00 72.12 202 ARG A N 1
ATOM 1679 C CA . ARG A 1 202 ? 5.330 -11.067 12.631 1.00 72.12 202 ARG A CA 1
ATOM 1680 C C . ARG A 1 202 ? 6.660 -11.537 13.210 1.00 72.12 202 ARG A C 1
ATOM 1682 O O . ARG A 1 202 ? 6.857 -11.444 14.414 1.00 72.12 202 ARG A O 1
ATOM 1689 N N . GLN A 1 203 ? 7.598 -11.961 12.362 1.00 75.12 203 GLN A N 1
ATOM 1690 C CA . GLN A 1 203 ? 8.943 -12.345 12.806 1.00 75.12 203 GLN A CA 1
ATOM 1691 C C . GLN A 1 203 ? 9.665 -11.190 13.512 1.00 75.12 203 GLN A C 1
ATOM 1693 O O . GLN A 1 203 ? 10.313 -11.402 14.535 1.00 75.12 203 GLN A O 1
ATOM 1698 N N . ALA A 1 204 ? 9.534 -9.962 13.003 1.00 69.00 204 ALA A N 1
ATOM 1699 C CA . ALA A 1 204 ? 10.095 -8.787 13.658 1.00 69.00 204 ALA A CA 1
ATOM 1700 C C . ALA A 1 204 ? 9.431 -8.525 15.022 1.00 69.00 204 ALA A C 1
ATOM 1702 O O . ALA A 1 204 ? 10.136 -8.290 15.999 1.00 69.00 204 ALA A O 1
ATOM 1703 N N . ILE A 1 205 ? 8.102 -8.619 15.118 1.00 64.62 205 ILE A N 1
ATOM 1704 C CA . ILE A 1 205 ? 7.351 -8.466 16.376 1.00 64.62 205 ILE A CA 1
ATOM 1705 C C . ILE A 1 205 ? 7.785 -9.506 17.415 1.00 64.62 205 ILE A C 1
ATOM 1707 O O . ILE A 1 205 ? 8.070 -9.134 18.552 1.00 64.62 205 ILE A O 1
ATOM 1711 N N . ASP A 1 206 ? 7.899 -10.779 17.027 1.00 64.56 206 ASP A N 1
ATOM 1712 C CA . ASP A 1 206 ? 8.293 -11.875 17.924 1.00 64.56 206 ASP A CA 1
ATOM 1713 C C . ASP A 1 206 ? 9.683 -11.640 18.543 1.00 64.56 206 ASP A C 1
ATOM 1715 O O . ASP A 1 206 ? 9.899 -11.909 19.730 1.00 64.56 206 ASP A O 1
ATOM 1719 N N . ILE A 1 207 ? 10.620 -11.083 17.764 1.00 61.59 207 ILE A N 1
ATOM 1720 C CA . ILE A 1 207 ? 11.954 -10.690 18.248 1.00 61.59 207 ILE A CA 1
ATOM 17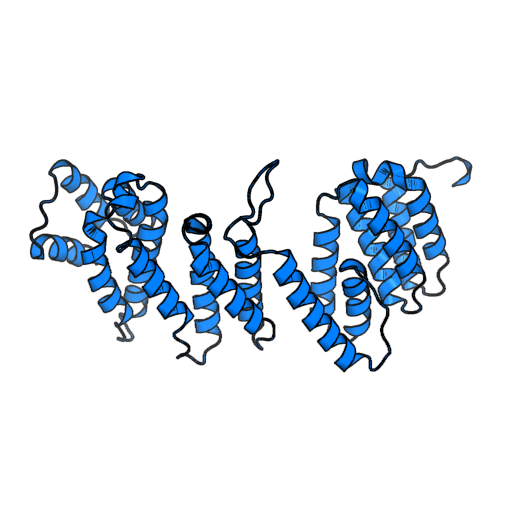21 C C . ILE A 1 207 ? 11.852 -9.587 19.313 1.00 61.59 207 ILE A C 1
ATOM 1723 O O . ILE A 1 207 ? 12.629 -9.589 20.272 1.00 61.59 207 ILE A O 1
ATOM 1727 N N . TYR A 1 208 ? 10.906 -8.658 19.161 1.00 52.53 208 TYR A N 1
ATOM 1728 C CA . TYR A 1 208 ? 10.734 -7.522 20.065 1.00 52.53 208 TYR A CA 1
ATOM 1729 C C . TYR A 1 208 ? 9.936 -7.854 21.336 1.00 52.53 208 TYR A C 1
ATOM 1731 O O . TYR A 1 208 ? 10.322 -7.384 22.407 1.00 52.53 208 TYR A O 1
ATOM 1739 N N . GLU A 1 209 ? 8.853 -8.639 21.264 1.00 50.00 209 GLU A N 1
ATOM 1740 C CA . GLU A 1 209 ? 7.934 -8.791 22.406 1.00 50.00 209 GLU A CA 1
ATOM 1741 C C . GLU A 1 209 ? 8.141 -10.042 23.287 1.00 50.00 209 GLU A C 1
ATOM 1743 O O . GLU A 1 209 ? 7.701 -10.016 24.434 1.00 50.00 209 GLU A O 1
ATOM 1748 N N . LYS A 1 210 ? 8.838 -11.113 22.863 1.00 47.47 210 LYS A N 1
ATOM 1749 C CA . LYS A 1 210 ? 8.977 -12.367 23.661 1.00 47.47 210 LYS A CA 1
ATOM 1750 C C . LYS A 1 210 ? 7.651 -12.882 24.285 1.00 47.47 210 LYS A C 1
ATOM 1752 O O . LYS A 1 210 ? 7.678 -13.557 25.316 1.00 47.47 210 LYS A O 1
ATOM 1757 N N . THR A 1 211 ? 6.490 -12.579 23.708 1.00 34.78 211 THR A N 1
ATOM 1758 C CA . THR A 1 211 ? 5.160 -12.963 24.219 1.00 34.78 211 THR A CA 1
ATOM 1759 C C . THR A 1 211 ? 4.440 -13.892 23.241 1.00 34.78 211 THR A C 1
ATOM 1761 O O . THR A 1 211 ? 4.709 -13.861 22.042 1.00 34.78 211 THR A O 1
ATOM 1764 N N . PRO A 1 212 ? 3.547 -14.775 23.730 1.00 33.97 212 PRO A N 1
A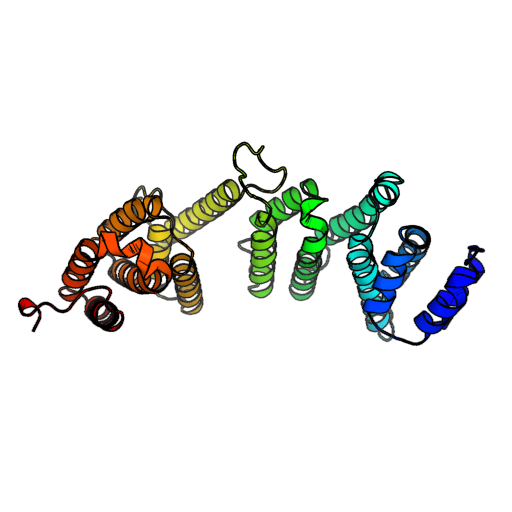TOM 1765 C CA . PRO A 1 212 ? 2.900 -15.760 22.883 1.00 33.97 212 PRO A CA 1
ATOM 1766 C C . PRO A 1 212 ? 1.766 -15.142 22.055 1.00 33.97 212 PRO A C 1
ATOM 1768 O O . PRO A 1 212 ? 1.006 -14.299 22.526 1.00 33.97 212 PRO A O 1
ATOM 1771 N N . ARG A 1 213 ? 1.683 -15.650 20.823 1.00 37.38 213 ARG A N 1
ATOM 1772 C CA . ARG A 1 213 ? 0.732 -15.384 19.734 1.00 37.38 213 ARG A CA 1
ATOM 1773 C C . ARG A 1 213 ? -0.683 -14.986 20.160 1.00 37.38 213 ARG A C 1
ATOM 1775 O O . ARG A 1 213 ? -1.332 -15.706 20.918 1.00 37.38 213 ARG A O 1
ATOM 1782 N N . ILE A 1 214 ? -1.227 -13.985 19.469 1.00 35.19 214 ILE A N 1
ATOM 1783 C CA . ILE A 1 214 ? -2.661 -13.912 19.184 1.00 35.19 214 ILE A CA 1
ATOM 1784 C C . ILE A 1 214 ? -2.829 -14.315 17.716 1.00 35.19 214 ILE A C 1
ATOM 1786 O O . ILE A 1 214 ? -2.179 -13.784 16.820 1.00 35.19 214 ILE A O 1
ATOM 1790 N N . ASN A 1 215 ? -3.635 -15.348 17.489 1.00 37.81 215 ASN A N 1
ATOM 1791 C CA . ASN A 1 215 ? -3.935 -15.885 16.168 1.00 37.81 215 ASN A CA 1
ATOM 1792 C C . ASN A 1 215 ? -4.876 -14.893 15.470 1.00 37.81 215 ASN A C 1
ATOM 1794 O O . ASN A 1 215 ? -6.059 -14.855 15.799 1.00 37.81 215 ASN A O 1
ATOM 1798 N N . ILE A 1 216 ? -4.348 -14.031 14.603 1.00 39.22 216 ILE A N 1
ATOM 1799 C CA . ILE A 1 216 ? -5.117 -12.940 13.998 1.00 39.22 216 ILE A CA 1
ATOM 1800 C C . ILE A 1 216 ? -4.929 -13.011 12.491 1.00 39.22 216 ILE A C 1
ATOM 1802 O O . ILE A 1 216 ? -3.843 -12.796 11.963 1.00 39.22 216 ILE A O 1
ATOM 1806 N N . SER A 1 217 ? -6.014 -13.315 11.801 1.00 36.22 217 SER A N 1
ATOM 1807 C CA . SER A 1 217 ? -6.119 -13.416 10.349 1.00 36.22 217 SER A CA 1
ATOM 1808 C C . SER A 1 217 ? -5.981 -12.079 9.601 1.00 36.22 217 SER A C 1
ATOM 1810 O O . SER A 1 217 ? -6.210 -12.048 8.398 1.00 36.22 217 SER A O 1
ATOM 1812 N N . ASP A 1 218 ? -5.631 -10.968 10.260 1.00 55.06 218 ASP A N 1
ATOM 1813 C CA . ASP A 1 218 ? -6.104 -9.649 9.830 1.00 55.06 218 ASP A CA 1
ATOM 1814 C C . ASP A 1 218 ? -5.085 -8.504 9.993 1.00 55.06 218 ASP A C 1
ATOM 1816 O O . ASP A 1 218 ? -4.652 -8.146 11.090 1.00 55.06 218 ASP A O 1
ATOM 1820 N N . GLN A 1 219 ? -4.763 -7.872 8.862 1.00 59.53 219 GLN A N 1
ATOM 1821 C CA . GLN A 1 219 ? -3.707 -6.861 8.678 1.00 59.53 219 GLN A CA 1
ATOM 1822 C C . GLN A 1 219 ? -3.875 -5.590 9.533 1.00 59.53 219 GLN A C 1
ATOM 1824 O O . GLN A 1 219 ? -2.898 -4.916 9.859 1.00 59.53 219 GLN A O 1
ATOM 1829 N N . ILE A 1 220 ? -5.110 -5.223 9.888 1.00 59.72 220 ILE A N 1
ATOM 1830 C CA . ILE A 1 220 ? -5.404 -3.958 10.584 1.00 59.72 220 ILE A CA 1
ATOM 1831 C C . ILE A 1 220 ? -5.079 -4.052 12.080 1.00 59.72 220 ILE A C 1
ATOM 1833 O O . ILE A 1 220 ? -4.589 -3.079 12.661 1.00 59.72 220 ILE A O 1
ATOM 1837 N N . LEU A 1 221 ? -5.281 -5.222 12.692 1.00 62.44 221 LEU A N 1
ATOM 1838 C CA . LEU A 1 221 ? -4.924 -5.455 14.091 1.00 62.44 221 LEU A CA 1
ATOM 1839 C C . LEU A 1 221 ? -3.399 -5.572 14.256 1.00 62.44 221 LEU A C 1
ATOM 1841 O O . LEU A 1 221 ? -2.857 -4.964 15.177 1.00 62.44 221 LEU A O 1
ATOM 1845 N N . GLU A 1 222 ? -2.694 -6.199 13.306 1.00 64.62 222 GLU A N 1
ATOM 1846 C CA . GLU A 1 222 ? -1.221 -6.193 13.285 1.00 64.62 222 GLU A CA 1
ATOM 1847 C C . GLU A 1 222 ? -0.664 -4.758 13.291 1.00 64.62 222 GLU A C 1
ATOM 1849 O O . GLU A 1 222 ? 0.176 -4.425 14.125 1.00 64.62 222 GLU A O 1
ATOM 1854 N N . LEU A 1 223 ? -1.175 -3.858 12.441 1.00 67.06 223 LEU A N 1
ATOM 1855 C CA . LEU A 1 223 ? -0.702 -2.466 12.399 1.00 67.06 223 LEU A CA 1
ATOM 1856 C C . LEU A 1 223 ? -0.986 -1.683 13.690 1.00 67.06 223 LEU A C 1
ATOM 1858 O O . LEU A 1 223 ? -0.144 -0.890 14.120 1.00 67.06 223 LEU A O 1
ATOM 1862 N N . CYS A 1 224 ? -2.147 -1.898 14.316 1.00 69.81 224 CYS A N 1
ATOM 1863 C CA . CYS A 1 224 ? -2.491 -1.242 15.581 1.00 69.81 224 CYS A CA 1
ATOM 1864 C C . CYS A 1 224 ? -1.598 -1.722 16.738 1.00 69.81 224 CYS A C 1
ATOM 1866 O O . CYS A 1 224 ? -1.238 -0.929 17.610 1.00 69.81 224 CYS A O 1
ATOM 1868 N N . GLU A 1 225 ? -1.203 -2.997 16.744 1.00 68.69 225 GLU A N 1
ATOM 1869 C CA . GLU A 1 225 ? -0.289 -3.540 17.751 1.00 68.69 225 GLU A CA 1
ATOM 1870 C C . GLU A 1 225 ? 1.167 -3.130 17.518 1.00 68.69 225 GLU A C 1
ATOM 1872 O O . GLU A 1 225 ? 1.859 -2.790 18.481 1.00 68.69 225 GLU A O 1
ATOM 1877 N N . ILE A 1 226 ? 1.626 -3.066 16.264 1.00 67.62 226 ILE A N 1
ATOM 1878 C CA . ILE A 1 226 ? 2.986 -2.605 15.942 1.00 67.62 226 ILE A CA 1
ATOM 1879 C C . ILE A 1 226 ? 3.194 -1.154 16.406 1.00 67.62 226 ILE A C 1
ATOM 1881 O O . ILE A 1 226 ? 4.272 -0.830 16.905 1.00 67.62 226 ILE A O 1
ATOM 1885 N N . GLU A 1 227 ? 2.173 -0.286 16.333 1.00 67.31 227 GLU A N 1
ATOM 1886 C CA . GLU A 1 227 ? 2.260 1.088 16.870 1.00 67.31 227 GLU A CA 1
ATOM 1887 C C . GLU A 1 227 ? 2.573 1.087 18.383 1.00 67.31 227 GLU A C 1
ATOM 1889 O O . GLU A 1 227 ? 3.311 1.949 18.867 1.00 67.31 227 GLU A O 1
ATOM 1894 N N . SER A 1 228 ? 2.088 0.079 19.123 1.00 64.50 228 SER A N 1
ATOM 1895 C CA . SER A 1 228 ? 2.408 -0.110 20.544 1.00 64.50 228 SER A CA 1
ATOM 1896 C C . SER A 1 228 ? 3.857 -0.538 20.777 1.00 64.50 228 SER A C 1
ATOM 1898 O O . SER A 1 228 ? 4.450 -0.138 21.777 1.00 64.50 228 SER A O 1
ATOM 1900 N N . ILE A 1 229 ? 4.422 -1.349 19.880 1.00 64.81 229 ILE A N 1
ATOM 1901 C CA . ILE A 1 229 ? 5.792 -1.881 19.985 1.00 64.81 229 ILE A CA 1
ATOM 1902 C C . ILE A 1 229 ? 6.815 -0.815 19.595 1.00 64.81 229 ILE A C 1
ATOM 1904 O O . ILE A 1 229 ? 7.853 -0.666 20.238 1.00 64.81 229 ILE A O 1
ATOM 1908 N N . ALA A 1 230 ? 6.493 0.000 18.590 1.00 64.31 230 ALA A N 1
ATOM 1909 C CA . ALA A 1 230 ? 7.324 1.097 18.107 1.00 64.31 230 ALA A CA 1
ATOM 1910 C C . ALA A 1 230 ? 7.407 2.289 19.086 1.00 64.31 230 ALA A C 1
ATOM 1912 O O . ALA A 1 230 ? 7.783 3.388 18.681 1.00 64.31 230 ALA A O 1
ATOM 1913 N N . ALA A 1 231 ? 7.076 2.102 20.373 1.00 61.03 231 ALA A N 1
ATOM 1914 C CA . ALA A 1 231 ? 6.968 3.136 21.404 1.00 61.03 231 ALA A CA 1
ATOM 1915 C C . ALA A 1 231 ? 8.156 4.121 21.449 1.00 61.03 231 ALA A C 1
ATOM 1917 O O . ALA A 1 231 ? 7.946 5.292 21.769 1.00 61.03 231 ALA A O 1
ATOM 1918 N N . ASN A 1 232 ? 9.356 3.682 21.066 1.00 65.56 232 ASN A N 1
ATOM 1919 C CA . ASN A 1 232 ? 10.591 4.463 21.160 1.00 65.56 232 ASN A CA 1
ATOM 1920 C C . ASN A 1 232 ? 11.126 4.985 19.809 1.00 65.56 232 ASN A C 1
ATOM 1922 O O . ASN A 1 232 ? 12.123 5.701 19.805 1.00 65.56 232 ASN A O 1
ATOM 1926 N N . ASP A 1 233 ? 10.489 4.658 18.676 1.00 76.81 233 ASP A N 1
ATOM 1927 C CA . ASP A 1 233 ? 10.871 5.146 17.340 1.00 76.81 233 ASP A CA 1
ATOM 1928 C C . ASP A 1 233 ? 9.748 6.015 16.753 1.00 76.81 233 ASP A C 1
ATOM 1930 O O . ASP A 1 233 ? 8.769 5.523 16.182 1.00 76.81 233 ASP A O 1
ATOM 1934 N N . GLU A 1 234 ? 9.890 7.336 16.895 1.00 76.12 234 GLU A N 1
ATOM 1935 C CA . GLU A 1 234 ? 8.926 8.310 16.370 1.00 76.12 234 GLU A CA 1
ATOM 1936 C C . GLU A 1 234 ? 8.750 8.215 14.848 1.00 76.12 234 GLU A C 1
ATOM 1938 O O . GLU A 1 234 ? 7.639 8.397 14.343 1.00 76.12 234 GLU A O 1
ATOM 1943 N N . GLY A 1 235 ? 9.813 7.881 14.109 1.00 76.38 235 GLY A N 1
ATOM 1944 C CA . GLY A 1 235 ? 9.759 7.716 12.658 1.00 76.38 235 GLY A CA 1
ATOM 1945 C C . GLY A 1 235 ? 8.925 6.502 12.255 1.00 76.38 235 GLY A C 1
ATOM 1946 O O . GLY A 1 235 ? 8.111 6.583 11.332 1.00 76.38 235 GLY A O 1
ATOM 1947 N N . CYS A 1 236 ? 9.079 5.392 12.977 1.00 76.88 236 CYS A N 1
ATOM 1948 C CA . CYS A 1 236 ? 8.272 4.189 12.789 1.00 76.88 236 CYS A CA 1
ATOM 1949 C C . CYS A 1 236 ? 6.790 4.453 13.105 1.00 76.88 236 CYS A C 1
ATOM 1951 O O . CYS A 1 236 ? 5.929 4.188 12.261 1.00 76.88 236 CYS A O 1
ATOM 1953 N N . LYS A 1 237 ? 6.485 5.079 14.252 1.00 77.56 237 LYS A N 1
ATOM 1954 C CA . LYS A 1 237 ? 5.106 5.462 14.620 1.00 77.56 237 LYS A CA 1
ATOM 1955 C C . LYS A 1 237 ? 4.439 6.345 13.575 1.00 77.56 237 LYS A C 1
ATOM 1957 O O . LYS A 1 237 ? 3.277 6.126 13.227 1.00 77.56 237 LYS A O 1
ATOM 1962 N N . HIS A 1 238 ? 5.168 7.338 13.071 1.00 82.50 238 HIS A N 1
ATOM 1963 C CA . HIS A 1 238 ? 4.666 8.240 12.043 1.00 82.50 238 HIS A CA 1
ATOM 1964 C C . HIS A 1 238 ? 4.276 7.476 10.768 1.00 82.50 238 HIS A C 1
ATOM 1966 O O . HIS A 1 238 ? 3.165 7.642 10.266 1.00 82.50 238 HIS A O 1
ATOM 1972 N N . ASN A 1 239 ? 5.139 6.573 10.292 1.00 81.19 239 ASN A N 1
ATOM 1973 C CA . ASN A 1 239 ? 4.865 5.766 9.099 1.00 81.19 239 ASN A CA 1
ATOM 1974 C C . ASN A 1 239 ? 3.689 4.795 9.296 1.00 81.19 239 ASN A C 1
ATOM 1976 O O . ASN A 1 239 ? 2.875 4.631 8.385 1.00 81.19 239 ASN A O 1
ATOM 1980 N N . LEU A 1 240 ? 3.566 4.178 10.476 1.00 78.75 240 LEU A N 1
ATOM 1981 C CA . LEU A 1 240 ? 2.441 3.296 10.814 1.00 78.75 240 LEU A CA 1
ATOM 1982 C C . LEU A 1 240 ? 1.119 4.064 10.854 1.00 78.75 240 LEU A C 1
ATOM 1984 O O . LEU A 1 240 ? 0.135 3.620 10.268 1.00 78.75 240 LEU A O 1
ATOM 1988 N N . THR A 1 241 ? 1.119 5.255 11.457 1.00 81.31 241 THR A N 1
ATOM 1989 C CA . THR A 1 241 ? -0.051 6.145 11.497 1.00 81.31 241 THR A CA 1
ATOM 1990 C C . THR A 1 241 ? -0.493 6.532 10.087 1.00 81.31 241 THR A C 1
ATOM 1992 O O . THR A 1 241 ? -1.671 6.417 9.750 1.00 81.31 241 THR A O 1
ATOM 1995 N N . ILE A 1 242 ? 0.449 6.944 9.231 1.00 82.00 242 ILE A N 1
ATOM 1996 C CA . ILE A 1 242 ? 0.163 7.272 7.829 1.00 82.00 242 ILE A CA 1
ATOM 1997 C C . ILE A 1 242 ? -0.417 6.061 7.095 1.00 82.00 242 ILE A C 1
ATOM 1999 O O . ILE A 1 242 ? -1.422 6.203 6.399 1.00 82.00 242 ILE A O 1
ATOM 2003 N N . SER A 1 243 ? 0.190 4.884 7.251 1.00 80.19 243 SER A N 1
ATOM 2004 C CA . SER A 1 243 ? -0.243 3.658 6.569 1.00 80.19 243 SER A CA 1
ATOM 2005 C C . SER A 1 243 ? -1.655 3.251 6.995 1.00 80.19 243 SER A C 1
ATOM 2007 O O . SER A 1 243 ? -2.517 3.022 6.148 1.00 80.19 243 SER A O 1
ATOM 2009 N N . ARG A 1 244 ? -1.928 3.263 8.304 1.00 81.62 244 ARG A N 1
ATOM 2010 C CA . ARG A 1 244 ? -3.249 2.996 8.886 1.00 81.62 244 ARG A CA 1
ATOM 2011 C C . ARG A 1 244 ? -4.312 3.964 8.364 1.00 81.62 244 ARG A C 1
ATOM 2013 O O . ARG A 1 244 ? -5.394 3.528 7.979 1.00 81.62 244 ARG A O 1
ATOM 2020 N N . ASN A 1 245 ? -4.001 5.257 8.288 1.00 80.19 245 ASN A N 1
ATOM 2021 C CA . ASN A 1 245 ? -4.936 6.252 7.761 1.00 80.19 245 ASN A CA 1
ATOM 2022 C C . ASN A 1 245 ? -5.240 6.021 6.274 1.00 80.19 245 ASN A C 1
ATOM 2024 O O . ASN A 1 245 ? -6.404 6.062 5.892 1.00 80.19 245 ASN A O 1
ATOM 2028 N N . HIS A 1 246 ? -4.234 5.707 5.449 1.00 77.81 246 HIS A N 1
ATOM 2029 C CA . HIS A 1 246 ? -4.453 5.393 4.030 1.00 77.81 246 HIS A CA 1
ATOM 2030 C C . HIS A 1 246 ? -5.359 4.170 3.831 1.00 77.81 246 HIS A C 1
ATOM 2032 O O . HIS A 1 246 ? -6.186 4.177 2.922 1.00 77.81 246 HIS A O 1
ATOM 2038 N N . LEU A 1 247 ? -5.255 3.149 4.691 1.00 79.12 247 LEU A N 1
ATOM 2039 C CA . LEU A 1 247 ? -6.174 2.005 4.664 1.00 79.12 247 LEU A CA 1
ATOM 2040 C C . LEU A 1 247 ? -7.615 2.420 4.988 1.00 79.12 247 LEU A C 1
ATOM 2042 O O . LEU A 1 247 ? -8.542 1.972 4.322 1.00 79.12 247 LEU A O 1
ATOM 2046 N N . GLY A 1 248 ? -7.808 3.316 5.961 1.00 78.44 248 GLY A N 1
ATOM 2047 C CA . GLY A 1 248 ? -9.132 3.858 6.288 1.00 78.44 248 GLY A CA 1
ATOM 2048 C C . GLY A 1 248 ? -9.720 4.737 5.176 1.00 78.44 248 GLY A C 1
ATOM 2049 O O . GLY A 1 248 ? -10.936 4.822 5.037 1.00 78.44 248 GLY A O 1
ATOM 2050 N N . MET A 1 249 ? -8.862 5.360 4.362 1.00 82.06 249 MET A N 1
ATOM 2051 C CA . MET A 1 249 ? -9.253 6.172 3.204 1.00 82.06 249 MET A CA 1
ATOM 2052 C C . MET A 1 249 ? -9.680 5.349 1.985 1.00 82.06 249 MET A C 1
ATOM 2054 O O . MET A 1 249 ? -10.290 5.895 1.064 1.00 82.06 249 MET A O 1
ATOM 2058 N N . ALA A 1 250 ? -9.336 4.060 1.939 1.00 79.06 250 ALA A N 1
ATOM 2059 C CA . ALA A 1 250 ? -9.723 3.196 0.836 1.00 79.06 250 ALA A CA 1
ATOM 2060 C C . ALA A 1 250 ? -11.247 3.007 0.805 1.00 79.06 250 ALA A C 1
ATOM 2062 O O . ALA A 1 250 ? -11.910 3.026 1.842 1.00 79.06 250 ALA A O 1
ATOM 2063 N N . TYR A 1 251 ? -11.803 2.799 -0.391 1.00 78.00 251 TYR A N 1
ATOM 2064 C CA . TYR A 1 251 ? -13.209 2.430 -0.529 1.00 78.00 251 TYR A CA 1
ATOM 2065 C C . TYR A 1 251 ? -13.433 1.034 0.059 1.00 78.00 251 TYR A C 1
ATOM 2067 O O . TYR A 1 251 ? -12.857 0.054 -0.418 1.00 78.00 251 TYR A O 1
ATOM 2075 N N . LEU A 1 252 ? -14.290 0.943 1.073 1.00 79.94 252 LEU A N 1
ATOM 2076 C CA . LEU A 1 252 ? -14.613 -0.301 1.761 1.00 79.94 252 LEU A CA 1
ATOM 2077 C C . LEU A 1 252 ? -16.008 -0.770 1.362 1.00 79.94 252 LEU A C 1
ATOM 2079 O O . LEU A 1 252 ? -17.011 -0.089 1.592 1.00 79.94 252 LEU A O 1
ATOM 2083 N N . HIS A 1 253 ? -16.068 -1.958 0.766 1.00 76.75 253 HIS A N 1
ATOM 2084 C CA . HIS A 1 253 ? -17.330 -2.603 0.432 1.00 76.75 253 HIS A CA 1
ATOM 2085 C C . HIS A 1 253 ? -18.068 -3.037 1.707 1.00 76.75 253 HIS A C 1
ATOM 2087 O O . HIS A 1 253 ? -17.443 -3.490 2.665 1.00 76.75 253 HIS A O 1
ATOM 2093 N N . VAL A 1 254 ? -19.403 -2.972 1.703 1.00 77.62 254 VAL A N 1
ATOM 2094 C CA . VAL A 1 254 ? -20.248 -3.237 2.888 1.00 77.62 254 VAL A CA 1
ATOM 2095 C C . VAL A 1 254 ? -19.957 -4.598 3.537 1.00 77.62 254 VAL A C 1
ATOM 2097 O O . VAL A 1 254 ? -19.896 -4.700 4.754 1.00 77.62 254 VAL A O 1
ATOM 2100 N N . HIS A 1 255 ? -19.682 -5.630 2.736 1.00 74.94 255 HIS A N 1
ATOM 2101 C CA . HIS A 1 255 ? -19.375 -6.973 3.248 1.00 74.94 255 HIS A CA 1
ATOM 2102 C C . HIS A 1 255 ? -18.034 -7.043 3.995 1.00 74.94 255 HIS A C 1
ATOM 2104 O O . HIS A 1 255 ? -17.879 -7.846 4.907 1.00 74.94 255 HIS A O 1
ATOM 2110 N N . PHE A 1 256 ? -17.066 -6.206 3.612 1.00 79.62 256 PHE A N 1
ATOM 2111 C CA . PHE A 1 256 ? -15.775 -6.123 4.291 1.00 79.62 256 PHE A CA 1
ATOM 2112 C C . PHE A 1 256 ? -15.878 -5.317 5.593 1.00 79.62 256 PHE A C 1
ATOM 2114 O O . PHE A 1 256 ? -15.213 -5.646 6.571 1.00 79.62 256 PHE A O 1
ATOM 2121 N N . LEU A 1 257 ? -16.752 -4.300 5.629 1.00 84.19 257 LEU A N 1
ATOM 2122 C CA . LEU A 1 257 ? -16.991 -3.489 6.826 1.00 84.19 257 LEU A CA 1
ATOM 2123 C C . LEU A 1 257 ? -17.492 -4.323 8.010 1.00 84.19 257 LEU A C 1
ATOM 2125 O O . LEU A 1 257 ? -17.049 -4.083 9.126 1.00 84.19 257 LEU A O 1
ATOM 2129 N N . GLU A 1 258 ? -18.353 -5.317 7.783 1.00 87.38 258 GLU A N 1
ATOM 2130 C CA . GLU A 1 258 ? -18.837 -6.210 8.847 1.00 87.38 258 GLU A CA 1
ATOM 2131 C C . GLU A 1 258 ? -17.684 -6.889 9.603 1.00 87.38 258 GLU A C 1
ATOM 2133 O O . GLU A 1 258 ? -17.553 -6.749 10.822 1.00 87.38 258 GLU A O 1
ATOM 2138 N N . ALA A 1 259 ? -16.823 -7.591 8.859 1.00 85.25 259 ALA A N 1
ATOM 2139 C CA . ALA A 1 259 ? -15.682 -8.311 9.414 1.00 85.25 259 ALA A CA 1
ATOM 2140 C C . ALA A 1 259 ? -14.691 -7.348 10.083 1.00 85.25 259 ALA A C 1
ATOM 2142 O O . ALA A 1 259 ? -14.213 -7.602 11.188 1.00 85.25 259 ALA A O 1
ATOM 2143 N N . LEU A 1 260 ? -14.446 -6.198 9.452 1.00 84.88 260 LEU A N 1
ATOM 2144 C CA . LEU A 1 260 ? -13.551 -5.175 9.974 1.00 84.88 260 LEU A CA 1
ATOM 2145 C C . LEU A 1 260 ? -14.040 -4.578 11.301 1.00 84.88 260 LEU A C 1
ATOM 2147 O O . LEU A 1 260 ? -13.259 -4.415 12.236 1.00 84.88 260 LEU A O 1
ATOM 2151 N N . ILE A 1 261 ? -15.330 -4.263 11.422 1.00 89.50 261 ILE A N 1
ATOM 2152 C CA . ILE A 1 261 ? -15.890 -3.706 12.661 1.00 89.50 261 ILE A CA 1
ATOM 2153 C C . ILE A 1 261 ? -15.802 -4.733 13.791 1.00 89.50 261 ILE A C 1
ATOM 2155 O O . ILE A 1 261 ? -15.414 -4.375 14.902 1.00 89.50 261 ILE A O 1
ATOM 2159 N N . GLN A 1 262 ? -16.075 -6.010 13.507 1.00 88.25 262 GLN A N 1
ATOM 2160 C CA . GLN A 1 262 ? -15.907 -7.085 14.487 1.00 88.25 262 GLN A CA 1
ATOM 2161 C C . GLN A 1 262 ? -14.462 -7.172 15.005 1.00 88.25 262 GLN A C 1
ATOM 2163 O O . GLN A 1 262 ? -14.240 -7.366 16.200 1.00 88.25 262 GLN A O 1
ATOM 2168 N N . GLN A 1 263 ? -13.472 -6.990 14.130 1.00 84.25 263 GLN A N 1
ATOM 2169 C CA . GLN A 1 263 ? -12.062 -6.961 14.524 1.00 84.25 263 GLN A CA 1
ATOM 2170 C C . GLN A 1 263 ? -11.731 -5.728 15.367 1.00 84.25 263 GLN A C 1
ATOM 2172 O O . GLN A 1 263 ? -11.063 -5.849 16.392 1.00 84.25 263 GLN A O 1
ATOM 2177 N N . LEU A 1 264 ? -12.223 -4.547 14.987 1.00 88.12 264 LEU A N 1
ATOM 2178 C CA . LEU A 1 264 ? -12.011 -3.309 15.745 1.00 88.12 264 LEU A CA 1
ATOM 2179 C C . LEU A 1 264 ? -12.584 -3.401 17.162 1.00 88.12 264 LEU A C 1
ATOM 2181 O O . LEU A 1 264 ? -11.927 -2.988 18.117 1.00 88.12 264 LEU A O 1
ATOM 2185 N N . GLU A 1 265 ? -13.760 -4.009 17.319 1.00 90.56 265 GLU A N 1
ATOM 2186 C CA . GLU A 1 265 ? -14.348 -4.284 18.632 1.00 90.56 265 GLU A CA 1
ATOM 2187 C C . GLU A 1 265 ? -13.442 -5.168 19.496 1.00 90.56 265 GLU A C 1
ATOM 2189 O O . GLU A 1 265 ? -13.272 -4.888 20.685 1.00 90.56 265 GLU A O 1
ATOM 2194 N N . GLN A 1 266 ? -12.815 -6.192 18.906 1.00 86.75 266 GLN A N 1
ATOM 2195 C CA . GLN A 1 266 ? -11.837 -7.032 19.601 1.00 86.75 266 GLN A CA 1
ATOM 2196 C C . GLN A 1 266 ? -10.587 -6.231 19.989 1.00 86.75 266 GLN A C 1
ATOM 2198 O O . GLN A 1 266 ? -10.165 -6.292 21.147 1.00 86.75 266 GLN A O 1
ATOM 2203 N N . VAL A 1 267 ? -10.033 -5.418 19.079 1.00 85.31 267 VAL A N 1
ATOM 2204 C CA . VAL A 1 267 ? -8.843 -4.583 19.350 1.00 85.31 267 VAL A CA 1
ATOM 2205 C C . VAL A 1 267 ? -9.102 -3.629 20.514 1.00 85.31 267 VAL A C 1
ATOM 2207 O O . VAL A 1 267 ? -8.263 -3.491 21.403 1.00 85.31 267 VAL A O 1
ATOM 2210 N N . CYS A 1 268 ? -10.288 -3.022 20.567 1.00 88.69 268 CYS A N 1
ATOM 2211 C CA . CYS A 1 268 ? -10.710 -2.130 21.647 1.00 88.69 268 CYS A CA 1
ATOM 2212 C C . CYS A 1 268 ? -10.872 -2.826 23.011 1.00 88.69 268 CYS A C 1
ATOM 2214 O O . CYS A 1 268 ? -11.077 -2.147 24.013 1.00 88.69 268 CYS A O 1
ATOM 2216 N N . THR A 1 269 ? -10.761 -4.156 23.086 1.00 87.88 269 THR A N 1
ATOM 2217 C CA . THR A 1 269 ? -10.683 -4.908 24.353 1.00 87.88 269 THR A CA 1
ATOM 2218 C C . THR A 1 269 ? -9.267 -5.358 24.719 1.00 87.88 269 THR A C 1
ATOM 2220 O O . THR A 1 269 ? -9.066 -5.919 25.794 1.00 87.88 269 THR A O 1
ATOM 2223 N N . SER A 1 270 ? -8.274 -5.093 23.862 1.00 85.12 270 SER A N 1
ATOM 2224 C CA . SER A 1 270 ? -6.874 -5.452 24.104 1.00 85.12 270 SER A CA 1
ATOM 2225 C C . SER A 1 270 ? -6.328 -4.752 25.354 1.00 85.12 270 SER A C 1
ATOM 2227 O O . SER A 1 270 ? -6.619 -3.569 25.562 1.00 85.12 270 SER A O 1
ATOM 2229 N N . PRO A 1 271 ? -5.474 -5.408 26.165 1.00 83.19 271 PRO A N 1
ATOM 2230 C CA . PRO A 1 271 ? -4.816 -4.759 27.300 1.00 83.19 271 PRO A CA 1
ATOM 2231 C C . PRO A 1 271 ? -3.876 -3.621 26.865 1.00 83.19 271 PRO A C 1
ATOM 2233 O O . PRO A 1 271 ? -3.628 -2.694 27.638 1.00 83.19 271 PRO A O 1
ATOM 2236 N N . LYS A 1 272 ? -3.384 -3.639 25.617 1.00 83.88 272 LYS A N 1
ATOM 2237 C CA . LYS A 1 272 ? -2.470 -2.622 25.076 1.00 83.88 272 LYS A CA 1
ATOM 2238 C C . LYS A 1 272 ? -3.233 -1.339 24.723 1.00 83.88 272 LYS A C 1
ATOM 2240 O O . LYS A 1 272 ? -3.888 -1.256 23.686 1.00 83.88 272 LYS A O 1
ATOM 2245 N N . TRP A 1 273 ? -3.107 -0.300 25.549 1.00 87.19 273 TRP A N 1
ATOM 2246 C CA . TRP A 1 273 ? -3.828 0.966 25.349 1.00 87.19 273 TRP A CA 1
ATOM 2247 C C . TRP A 1 273 ? -3.465 1.682 24.033 1.00 87.19 273 TRP A C 1
ATOM 2249 O O . TRP A 1 273 ? -4.328 2.295 23.406 1.00 87.19 273 TRP A O 1
ATOM 2259 N N . ASN A 1 274 ? -2.220 1.554 23.560 1.00 83.56 274 ASN A N 1
ATOM 2260 C CA . ASN A 1 274 ? -1.796 2.091 22.261 1.00 83.56 274 ASN A CA 1
ATOM 2261 C C . ASN A 1 274 ? -2.584 1.470 21.098 1.00 83.56 274 ASN A C 1
ATOM 2263 O O . ASN A 1 274 ? -2.995 2.191 20.191 1.00 83.56 274 ASN A O 1
ATOM 2267 N N . ALA A 1 275 ? -2.847 0.159 21.150 1.00 83.38 275 ALA A N 1
ATOM 2268 C CA . ALA A 1 275 ? -3.619 -0.539 20.124 1.00 83.38 275 ALA A CA 1
ATOM 2269 C C . ALA A 1 275 ? -5.084 -0.078 20.126 1.00 83.38 275 ALA A C 1
ATOM 2271 O O . ALA A 1 275 ? -5.629 0.244 19.071 1.00 83.38 275 ALA A O 1
ATOM 2272 N N . ARG A 1 276 ? -5.696 0.057 21.313 1.00 89.69 276 ARG A N 1
ATOM 2273 C CA . ARG A 1 276 ? -7.052 0.617 21.460 1.00 89.69 276 ARG A CA 1
ATOM 2274 C C . ARG A 1 276 ? -7.141 2.044 20.907 1.00 89.69 276 ARG A C 1
ATOM 2276 O O . ARG A 1 276 ? -8.061 2.367 20.160 1.00 89.69 276 ARG A O 1
ATOM 2283 N N . ARG A 1 277 ? -6.153 2.894 21.215 1.00 90.56 277 ARG A N 1
ATOM 2284 C CA . ARG A 1 277 ? -6.054 4.262 20.681 1.00 90.56 277 ARG A CA 1
ATOM 2285 C C . ARG A 1 277 ? -5.957 4.269 19.151 1.00 90.56 277 ARG A C 1
ATOM 2287 O O . ARG A 1 277 ? -6.676 5.028 18.501 1.00 90.56 277 ARG A O 1
ATOM 2294 N N . ALA A 1 278 ? -5.088 3.433 18.580 1.00 87.75 278 ALA A N 1
ATOM 2295 C CA . ALA A 1 278 ? -4.916 3.306 17.134 1.00 87.75 278 ALA A CA 1
ATOM 2296 C C . ALA A 1 278 ? -6.200 2.810 16.441 1.00 87.75 278 ALA A C 1
ATOM 2298 O O . ALA A 1 278 ? -6.564 3.328 15.384 1.00 87.75 278 ALA A O 1
ATOM 2299 N N . ALA A 1 279 ? -6.938 1.884 17.061 1.00 89.75 279 ALA A N 1
ATOM 2300 C CA . ALA A 1 279 ? -8.217 1.403 16.545 1.00 89.75 279 ALA A CA 1
ATOM 2301 C C . ALA A 1 279 ? -9.262 2.526 16.445 1.00 89.75 279 ALA A C 1
ATOM 2303 O O . ALA A 1 279 ? -9.869 2.701 15.391 1.00 89.75 279 ALA A O 1
ATOM 2304 N N . ILE A 1 280 ? -9.426 3.356 17.483 1.00 93.31 280 ILE A N 1
ATOM 2305 C CA . ILE A 1 280 ? -10.400 4.464 17.443 1.00 93.31 280 ILE A CA 1
ATOM 2306 C C . ILE A 1 280 ? -9.993 5.550 16.438 1.00 93.31 280 ILE A C 1
ATOM 2308 O O . ILE A 1 280 ? -10.831 6.049 15.689 1.00 93.31 280 ILE A O 1
ATOM 2312 N N . GLN A 1 281 ? -8.701 5.867 16.326 1.00 91.38 281 GLN A N 1
ATOM 2313 C CA . GLN A 1 281 ? -8.224 6.773 15.274 1.00 91.38 281 GLN A CA 1
ATOM 2314 C C . GLN A 1 281 ? -8.463 6.208 13.861 1.00 91.38 281 GLN A C 1
ATOM 2316 O O . GLN A 1 281 ? -8.725 6.962 12.921 1.00 91.38 281 GLN A O 1
ATOM 2321 N N . PHE A 1 282 ? -8.368 4.884 13.694 1.00 90.06 282 PHE A N 1
ATOM 2322 C CA . PHE A 1 282 ? -8.699 4.229 12.431 1.00 90.06 282 PHE A CA 1
ATOM 2323 C C . PHE A 1 282 ? -10.198 4.314 12.142 1.00 90.06 282 PHE A C 1
ATOM 2325 O O . PHE A 1 282 ? -10.562 4.692 11.033 1.00 90.06 282 PHE A O 1
ATOM 2332 N N . VAL A 1 283 ? -11.057 4.066 13.138 1.00 92.50 283 VAL A N 1
ATOM 2333 C CA . VAL A 1 283 ? -12.517 4.249 13.040 1.00 92.50 283 VAL A CA 1
ATOM 2334 C C . VAL A 1 283 ? -12.864 5.657 12.550 1.00 92.50 283 VAL A C 1
ATOM 2336 O O . VAL A 1 283 ? -13.655 5.799 11.618 1.00 92.50 283 VAL A O 1
ATOM 2339 N N . GLN A 1 284 ? -12.231 6.689 13.119 1.00 91.88 284 GLN A N 1
ATOM 2340 C CA . GLN A 1 284 ? -12.442 8.081 12.713 1.00 91.88 284 GLN A CA 1
ATOM 2341 C C . GLN A 1 284 ? -12.151 8.295 11.218 1.00 91.88 284 GLN A C 1
ATOM 2343 O O . GLN A 1 284 ? -12.968 8.871 10.499 1.00 91.88 284 GLN A O 1
ATOM 2348 N N . SER A 1 285 ? -11.003 7.809 10.739 1.00 89.44 285 SER A N 1
ATOM 2349 C CA . SER A 1 285 ? -10.609 7.947 9.331 1.00 89.44 285 SER A CA 1
ATOM 2350 C C . SER A 1 285 ? -11.494 7.100 8.410 1.00 89.44 285 SER A C 1
ATOM 2352 O O . SER A 1 285 ? -11.969 7.590 7.390 1.00 89.44 285 SER A O 1
ATOM 2354 N N . MET A 1 286 ? -11.774 5.855 8.796 1.00 89.31 286 MET A N 1
ATOM 2355 C CA . MET A 1 286 ? -12.613 4.920 8.051 1.00 89.31 286 MET A CA 1
ATOM 2356 C C . MET A 1 286 ? -14.008 5.491 7.790 1.00 89.31 286 MET A C 1
ATOM 2358 O O . MET A 1 286 ? -14.471 5.480 6.651 1.00 89.31 286 MET A O 1
ATOM 2362 N N . ILE A 1 287 ? -14.669 6.014 8.827 1.00 92.31 287 ILE A N 1
ATOM 2363 C CA . ILE A 1 287 ? -16.029 6.554 8.715 1.00 92.31 287 ILE A CA 1
ATOM 2364 C C . ILE A 1 287 ? -16.048 7.808 7.853 1.00 92.31 287 ILE A C 1
ATOM 2366 O O . ILE A 1 287 ? -16.934 7.940 7.017 1.00 92.31 287 ILE A O 1
ATOM 2370 N N . PHE A 1 288 ? -15.078 8.712 8.000 1.00 90.75 288 PHE A N 1
ATOM 2371 C CA . PHE A 1 288 ? -15.069 9.946 7.214 1.00 90.75 288 PHE A CA 1
ATOM 2372 C C . PHE A 1 288 ? -14.988 9.673 5.703 1.00 90.75 288 PHE A C 1
ATOM 2374 O O . PHE A 1 288 ? -15.697 10.301 4.920 1.00 90.75 288 PHE A O 1
ATOM 2381 N N . TRP A 1 289 ? -14.176 8.695 5.294 1.00 88.12 289 TRP A N 1
ATOM 2382 C CA . TRP A 1 289 ? -14.001 8.339 3.881 1.00 88.12 289 TRP A CA 1
ATOM 2383 C C . TRP A 1 289 ? -15.053 7.363 3.347 1.00 88.12 289 TRP A C 1
ATOM 2385 O O . TRP A 1 289 ? -15.307 7.335 2.144 1.00 88.12 289 TRP A O 1
ATOM 2395 N N . ASN A 1 290 ? -15.708 6.602 4.227 1.00 88.50 290 ASN A N 1
ATOM 2396 C CA . ASN A 1 290 ? -16.709 5.596 3.864 1.00 88.50 290 ASN A CA 1
ATOM 2397 C C . ASN A 1 290 ? -18.094 5.886 4.462 1.00 88.50 290 ASN A C 1
ATOM 2399 O O . ASN A 1 290 ? -18.874 4.958 4.670 1.00 88.50 290 ASN A O 1
ATOM 2403 N N . LEU A 1 291 ? -18.418 7.159 4.714 1.00 91.62 291 LEU A N 1
ATOM 2404 C CA . LEU A 1 291 ? -19.580 7.602 5.499 1.00 91.62 291 LEU A CA 1
ATOM 2405 C C . LEU A 1 291 ? -20.883 6.891 5.118 1.00 91.62 291 LEU A C 1
ATOM 2407 O O . LEU A 1 291 ? -21.588 6.359 5.973 1.00 91.62 291 LEU A O 1
ATOM 2411 N N . PHE A 1 292 ? -21.186 6.842 3.820 1.00 91.00 292 PHE A N 1
ATOM 2412 C CA . PHE A 1 292 ? -22.417 6.238 3.310 1.00 91.00 292 PHE A CA 1
ATOM 2413 C C . PHE A 1 292 ? -22.429 4.711 3.449 1.00 91.00 292 PHE A C 1
ATOM 2415 O O . PHE A 1 292 ? -23.446 4.149 3.851 1.00 91.00 292 PHE A O 1
ATOM 2422 N N . ASN A 1 293 ? -21.301 4.043 3.185 1.00 89.25 293 ASN A N 1
ATOM 2423 C CA . ASN A 1 293 ? -21.178 2.588 3.325 1.00 89.25 293 ASN A CA 1
ATOM 2424 C C . ASN A 1 293 ? -21.171 2.154 4.798 1.00 89.25 293 ASN A C 1
ATOM 2426 O O . ASN A 1 293 ? -21.653 1.073 5.121 1.00 89.25 293 ASN A O 1
ATOM 2430 N N . ALA A 1 294 ? -20.640 2.995 5.689 1.00 90.94 294 ALA A N 1
ATOM 2431 C CA . ALA A 1 294 ? -20.576 2.749 7.125 1.00 90.94 294 ALA A CA 1
ATOM 2432 C C . ALA A 1 294 ? -21.881 3.110 7.853 1.00 90.94 294 ALA A C 1
ATOM 2434 O O . ALA A 1 294 ? -22.046 2.754 9.017 1.00 90.94 294 ALA A O 1
ATOM 2435 N N . ARG A 1 295 ? -22.825 3.810 7.211 1.00 92.00 295 ARG A N 1
ATOM 2436 C CA . ARG A 1 295 ? -24.073 4.270 7.846 1.00 92.00 295 ARG A CA 1
ATOM 2437 C C . ARG A 1 295 ? -24.942 3.156 8.453 1.00 92.00 295 ARG A C 1
ATOM 2439 O O . ARG A 1 295 ? -25.457 3.376 9.546 1.00 92.00 295 ARG A O 1
ATOM 2446 N N . PRO A 1 296 ? -25.073 1.960 7.845 1.00 93.06 296 PRO A N 1
ATOM 2447 C CA . PRO A 1 296 ? -25.782 0.838 8.470 1.00 93.06 296 PRO A CA 1
ATOM 2448 C C . PRO A 1 296 ? -25.205 0.418 9.832 1.00 93.06 296 PRO A C 1
ATOM 2450 O O . PRO A 1 296 ? -25.909 -0.169 10.646 1.00 93.06 296 PRO A O 1
ATOM 2453 N N . TYR A 1 297 ? -23.940 0.754 10.094 1.00 93.31 297 TYR A N 1
ATOM 2454 C CA . TYR A 1 297 ? -23.201 0.399 11.303 1.00 93.31 297 TYR A CA 1
ATOM 2455 C C . TYR A 1 297 ? -23.139 1.510 12.353 1.00 93.31 297 TYR A C 1
ATOM 2457 O O . TYR A 1 297 ? -22.464 1.346 13.371 1.00 93.31 297 TYR A O 1
ATOM 2465 N N . ALA A 1 298 ? -23.837 2.627 12.132 1.00 93.31 298 ALA A N 1
ATOM 2466 C CA . ALA A 1 298 ? -23.698 3.837 12.935 1.00 93.31 298 ALA A CA 1
ATOM 2467 C C . ALA A 1 298 ? -23.903 3.587 14.438 1.00 93.31 298 ALA A C 1
ATOM 2469 O O . ALA A 1 298 ? -23.037 3.930 15.237 1.00 93.31 298 ALA A O 1
ATOM 2470 N N . GLN A 1 299 ? -24.977 2.893 14.821 1.00 92.88 299 GLN A N 1
ATOM 2471 C CA . GLN A 1 299 ? -25.268 2.590 16.230 1.00 92.88 299 GLN A CA 1
ATOM 2472 C C . GLN A 1 299 ? -24.199 1.705 16.887 1.00 92.88 299 GLN A C 1
ATOM 2474 O O . GLN A 1 299 ? -23.799 1.933 18.026 1.00 92.88 299 GLN A O 1
ATOM 2479 N N . ARG A 1 300 ? -23.679 0.717 16.152 1.00 94.12 300 ARG A N 1
ATOM 2480 C CA . ARG A 1 300 ? -22.642 -0.198 16.647 1.00 94.12 300 ARG A CA 1
ATOM 2481 C C . ARG A 1 300 ? -21.316 0.531 16.873 1.00 94.12 300 ARG A C 1
ATOM 2483 O O . ARG A 1 300 ? -20.689 0.378 17.917 1.00 94.12 300 ARG A O 1
ATOM 2490 N N . LEU A 1 301 ? -20.918 1.373 15.919 1.00 94.25 301 LEU A N 1
ATOM 2491 C CA . LEU A 1 301 ? -19.693 2.170 16.009 1.00 94.25 301 LEU A CA 1
ATOM 2492 C C . LEU A 1 301 ? -19.804 3.295 17.046 1.00 94.25 301 LEU A C 1
ATOM 2494 O O . LEU A 1 301 ? -18.825 3.588 17.730 1.00 94.25 301 LEU A O 1
ATOM 2498 N N . HIS A 1 302 ? -20.987 3.884 17.221 1.00 94.38 302 HIS A N 1
ATOM 2499 C CA . HIS A 1 302 ? -21.262 4.839 18.297 1.00 94.38 302 HIS A CA 1
ATOM 2500 C C . HIS A 1 302 ? -21.116 4.192 19.674 1.00 94.38 302 HIS A C 1
ATOM 2502 O O . HIS A 1 302 ? -20.352 4.699 20.493 1.00 94.38 302 HIS A O 1
ATOM 2508 N N . ALA A 1 303 ? -21.725 3.023 19.893 1.00 94.38 303 ALA A N 1
ATOM 2509 C CA . ALA A 1 303 ? -21.572 2.269 21.137 1.00 94.38 303 ALA A CA 1
ATOM 2510 C C . ALA A 1 303 ? -20.103 1.905 21.430 1.00 94.38 303 ALA A C 1
ATOM 2512 O O . ALA A 1 303 ? -19.652 2.009 22.574 1.00 94.38 303 ALA A O 1
ATOM 2513 N N . LEU A 1 304 ? -19.331 1.531 20.401 1.00 95.25 304 LEU A N 1
ATOM 2514 C CA . LEU A 1 304 ? -17.896 1.264 20.530 1.00 95.25 304 LEU A CA 1
ATOM 2515 C C . LEU A 1 304 ? -17.117 2.509 20.986 1.00 95.25 304 LEU A C 1
ATOM 2517 O O . LEU A 1 304 ? -16.324 2.430 21.926 1.00 95.25 304 LEU A O 1
ATOM 2521 N N . VAL A 1 305 ? -17.354 3.664 20.355 1.00 95.62 305 VAL A N 1
ATOM 2522 C CA . VAL A 1 305 ? -16.680 4.924 20.714 1.00 95.62 305 VAL A CA 1
ATOM 2523 C C . VAL A 1 305 ? -17.092 5.394 22.110 1.00 95.62 305 VAL A C 1
ATOM 2525 O O . VAL A 1 305 ? -16.228 5.811 22.881 1.00 95.62 305 VAL A O 1
ATOM 2528 N N . LEU A 1 306 ? -18.371 5.266 22.476 1.00 94.38 306 LEU A N 1
ATOM 2529 C CA . LEU A 1 306 ? -18.852 5.569 23.825 1.00 94.38 306 LEU A CA 1
ATOM 2530 C C . LEU A 1 306 ? -18.182 4.686 24.878 1.00 94.38 306 LEU A C 1
ATOM 2532 O O . LEU A 1 306 ? -17.731 5.198 25.899 1.00 94.38 306 LEU A O 1
ATOM 2536 N N . LYS A 1 307 ? -18.025 3.383 24.620 1.00 94.69 307 LYS A N 1
ATOM 2537 C CA . LYS A 1 307 ? -17.272 2.491 25.514 1.00 94.69 307 LYS A CA 1
ATOM 2538 C C . LYS A 1 307 ? -15.835 2.987 25.723 1.00 94.69 307 LYS A C 1
ATOM 2540 O O . LYS A 1 307 ? -15.355 2.998 26.853 1.00 94.69 307 LYS A O 1
ATOM 2545 N N . CYS A 1 308 ? -15.167 3.442 24.663 1.00 94.69 308 CYS A N 1
ATOM 2546 C CA . CYS A 1 308 ? -13.812 3.997 24.744 1.00 94.69 308 CYS A CA 1
ATOM 2547 C C . CYS A 1 308 ? -13.740 5.395 25.387 1.00 94.69 308 CYS A C 1
ATOM 2549 O O . CYS A 1 308 ? -12.677 5.791 25.864 1.00 94.69 308 CYS A O 1
ATOM 2551 N N . LEU A 1 309 ? -14.845 6.140 25.452 1.00 95.56 309 LEU A N 1
ATOM 2552 C CA . LEU A 1 309 ? -14.912 7.418 26.169 1.00 95.56 309 LEU A CA 1
ATOM 2553 C C . LEU A 1 309 ? -14.751 7.236 27.687 1.00 95.56 309 LEU A C 1
ATOM 2555 O O . LEU A 1 309 ? -14.246 8.130 28.365 1.00 95.56 309 LEU A O 1
ATOM 2559 N N . PHE A 1 310 ? -15.127 6.064 28.201 1.00 94.94 310 PHE A N 1
ATOM 2560 C CA . PHE A 1 310 ? -14.971 5.667 29.602 1.00 94.94 310 PHE A CA 1
ATOM 2561 C C . PHE A 1 310 ? -13.777 4.723 29.833 1.00 94.94 310 PHE A C 1
ATOM 2563 O O . PHE A 1 310 ? -13.710 4.063 30.866 1.00 94.94 310 PHE A O 1
ATOM 2570 N N . ASP A 1 311 ? -12.830 4.646 28.890 1.00 96.62 311 ASP A N 1
ATOM 2571 C CA . ASP A 1 311 ? -11.613 3.837 29.043 1.00 96.62 311 ASP A CA 1
ATOM 2572 C C . ASP A 1 311 ? -10.763 4.326 30.230 1.00 96.62 311 ASP A C 1
ATOM 2574 O O . ASP A 1 311 ? -10.759 5.517 30.544 1.00 96.62 311 ASP A O 1
ATOM 2578 N N . GLU A 1 312 ? -10.011 3.434 30.877 1.00 94.88 312 GLU A N 1
ATOM 2579 C CA . GLU A 1 312 ? -9.112 3.764 31.992 1.00 94.88 312 GLU A CA 1
ATOM 2580 C C . GLU A 1 312 ? -7.991 4.734 31.570 1.00 94.88 312 GLU A C 1
ATOM 2582 O O . GLU A 1 312 ? -7.605 5.620 32.344 1.00 94.88 312 GLU A O 1
ATOM 2587 N N . GLN A 1 313 ? -7.517 4.642 30.321 1.00 95.12 313 GLN A N 1
ATOM 2588 C CA . GLN A 1 313 ? -6.424 5.464 29.800 1.00 95.12 313 GLN A CA 1
ATOM 2589 C C . GLN A 1 313 ? -6.916 6.812 29.245 1.00 95.12 313 GLN A C 1
ATOM 2591 O O . GLN A 1 313 ? -7.789 6.869 28.376 1.00 95.12 313 GLN A O 1
ATOM 2596 N N . LEU A 1 314 ? -6.298 7.918 29.677 1.00 95.00 314 LEU A N 1
ATOM 2597 C CA . LEU A 1 314 ? -6.684 9.281 29.280 1.00 95.00 314 LEU A CA 1
ATOM 2598 C C . LEU A 1 314 ? -6.602 9.521 27.764 1.00 95.00 314 LEU A C 1
ATOM 2600 O O . LEU A 1 314 ? -7.497 10.125 27.179 1.00 95.00 314 LEU A O 1
ATOM 2604 N N . GLU A 1 315 ? -5.542 9.045 27.123 1.00 93.25 315 GLU A N 1
ATOM 2605 C CA . GLU A 1 315 ? -5.256 9.259 25.705 1.00 93.25 315 GLU A CA 1
ATOM 2606 C C . GLU A 1 315 ? -6.322 8.624 24.809 1.00 93.25 315 GLU A C 1
ATOM 2608 O O . GLU A 1 315 ? -6.642 9.171 23.753 1.00 93.25 315 GLU A O 1
ATOM 2613 N N . ILE A 1 316 ? -6.904 7.501 25.238 1.00 94.69 316 ILE A N 1
ATOM 2614 C CA . ILE A 1 316 ? -8.020 6.863 24.533 1.00 94.69 316 ILE A CA 1
ATOM 2615 C C . ILE A 1 316 ? -9.272 7.720 24.679 1.00 94.69 316 ILE A C 1
ATOM 2617 O O . ILE A 1 316 ? -9.921 7.995 23.673 1.00 94.69 316 ILE A O 1
ATOM 2621 N N . ARG A 1 317 ? -9.570 8.213 25.889 1.00 97.19 317 ARG A N 1
ATOM 2622 C CA . ARG A 1 317 ? -10.733 9.083 26.128 1.00 97.19 317 ARG A CA 1
ATOM 2623 C C . ARG A 1 317 ? -10.690 10.358 25.283 1.00 97.19 317 ARG A C 1
ATOM 2625 O O . ARG A 1 317 ? -11.714 10.762 24.742 1.00 97.19 317 ARG A O 1
ATOM 2632 N N . ILE A 1 318 ? -9.511 10.967 25.125 1.00 96.31 318 ILE A N 1
ATOM 2633 C CA . ILE A 1 318 ? -9.317 12.151 24.267 1.00 96.31 318 ILE A CA 1
ATOM 2634 C C . ILE A 1 318 ? -9.598 11.812 22.798 1.00 96.31 318 ILE A C 1
ATOM 2636 O O . ILE A 1 318 ? -10.304 12.542 22.106 1.00 96.31 318 ILE A O 1
ATOM 2640 N N . VAL A 1 319 ? -9.068 10.695 22.299 1.00 94.88 319 VAL A N 1
ATOM 2641 C CA . VAL A 1 319 ? -9.322 10.279 20.913 1.00 94.88 319 VAL A CA 1
ATOM 2642 C C . VAL A 1 319 ? -10.802 9.934 20.712 1.00 94.88 319 VAL A C 1
ATOM 2644 O O . VAL A 1 319 ? -11.399 10.361 19.724 1.00 94.88 319 VAL A O 1
ATOM 2647 N N . ALA A 1 320 ? -11.420 9.229 21.657 1.00 96.62 320 ALA A N 1
ATOM 2648 C CA . ALA A 1 320 ? -12.838 8.892 21.617 1.00 96.62 320 ALA A CA 1
ATOM 2649 C C . ALA A 1 320 ? -13.722 10.147 21.608 1.00 96.62 320 ALA A C 1
ATOM 2651 O O . ALA A 1 320 ? -14.639 10.224 20.796 1.00 96.62 320 ALA A O 1
ATOM 2652 N N . SER A 1 321 ? -13.412 11.164 22.421 1.00 96.38 321 SER A N 1
ATOM 2653 C CA . SER A 1 321 ? -14.178 12.416 22.442 1.00 96.38 321 SER A CA 1
ATOM 2654 C C . SER A 1 321 ? -14.073 13.180 21.121 1.00 96.38 321 SER A C 1
ATOM 2656 O O . SER A 1 321 ? -15.088 13.627 20.587 1.00 96.38 321 SER A O 1
ATOM 2658 N N . THR A 1 322 ? -12.873 13.269 20.536 1.00 96.12 322 THR A N 1
ATOM 2659 C CA . THR A 1 322 ? -12.698 13.890 19.211 1.00 96.12 322 THR A CA 1
ATOM 2660 C C . THR A 1 322 ? -13.405 13.107 18.101 1.00 96.12 322 THR A C 1
ATOM 2662 O O . THR A 1 322 ? -13.990 13.712 17.205 1.00 96.12 322 THR A O 1
ATOM 2665 N N . THR A 1 323 ? -13.416 11.774 18.185 1.00 95.69 323 THR A N 1
ATOM 2666 C CA . THR A 1 323 ? -14.101 10.899 17.221 1.00 95.69 323 THR A CA 1
ATOM 2667 C C . THR A 1 323 ? -15.618 11.054 17.316 1.00 95.69 323 THR A C 1
ATOM 2669 O O . THR A 1 323 ? -16.278 11.246 16.298 1.00 95.69 323 THR A O 1
ATOM 2672 N N . LEU A 1 324 ? -16.162 11.048 18.536 1.00 94.75 324 LEU A N 1
ATOM 2673 C CA . LEU A 1 324 ? -17.587 11.236 18.801 1.00 94.75 324 LEU A CA 1
ATOM 2674 C C . LEU A 1 324 ? -18.072 12.619 18.344 1.00 94.75 324 LEU A C 1
ATOM 2676 O O . LEU A 1 324 ? -19.100 12.723 17.684 1.00 94.75 324 LEU A O 1
ATOM 2680 N N . SER A 1 325 ? -17.296 13.669 18.630 1.00 94.19 325 SER A N 1
ATOM 2681 C CA . SER A 1 325 ? -17.559 15.020 18.118 1.00 94.19 325 SER A CA 1
ATOM 2682 C C . SER A 1 325 ? -17.627 15.034 16.587 1.00 94.19 325 SER A C 1
ATOM 2684 O O . SER A 1 325 ? -18.565 15.582 16.009 1.00 94.19 325 SER A O 1
ATOM 2686 N N . GLY A 1 326 ? -16.695 14.340 15.923 1.00 93.81 326 GLY A N 1
ATOM 2687 C CA . GLY A 1 326 ? -16.705 14.171 14.472 1.00 93.81 326 GLY A CA 1
ATOM 2688 C C . GLY A 1 326 ? -17.966 13.481 13.946 1.00 93.81 326 GLY A C 1
ATOM 2689 O O . GLY A 1 326 ? -18.502 13.920 12.933 1.00 93.81 326 GLY A O 1
ATOM 2690 N N . PHE A 1 327 ? -18.472 12.450 14.636 1.00 94.25 327 PHE A N 1
ATOM 2691 C CA . PHE A 1 327 ? -19.691 11.735 14.228 1.00 94.25 327 PHE A CA 1
ATOM 2692 C C . PHE A 1 327 ? -20.924 12.635 14.231 1.00 94.25 327 PHE A C 1
ATOM 2694 O O . PHE A 1 327 ? -21.736 12.552 13.309 1.00 94.25 327 PHE A O 1
ATOM 2701 N N . TYR A 1 328 ? -21.060 13.488 15.246 1.00 92.44 328 TYR A N 1
ATOM 2702 C CA . TYR A 1 328 ? -22.147 14.461 15.300 1.00 92.44 328 TYR A CA 1
ATOM 2703 C C . TYR A 1 328 ? -21.950 15.573 14.267 1.00 92.44 328 TYR A C 1
ATOM 2705 O O . TYR A 1 328 ? -22.894 15.949 13.584 1.00 92.44 328 TYR A O 1
ATOM 2713 N N . GLN A 1 329 ? -20.719 16.064 14.092 1.00 92.50 329 GLN A N 1
ATOM 2714 C CA . GLN A 1 329 ? -20.429 17.143 13.146 1.00 92.50 329 GLN A CA 1
ATOM 2715 C C . GLN A 1 329 ? -20.739 16.766 11.689 1.00 92.50 329 GLN A C 1
ATOM 2717 O O . GLN A 1 329 ? -21.126 17.633 10.908 1.00 92.50 329 GLN A O 1
ATOM 2722 N N . CYS A 1 330 ? -20.546 15.502 11.304 1.00 91.69 330 CYS A N 1
ATOM 2723 C CA . CYS A 1 330 ? -20.838 15.024 9.952 1.00 91.69 330 CYS A CA 1
ATOM 2724 C C . CYS A 1 330 ? -22.211 14.344 9.804 1.00 91.69 330 CYS A C 1
ATOM 2726 O O . CYS A 1 330 ? -22.437 13.678 8.792 1.00 91.69 330 CYS A O 1
ATOM 2728 N N . ASP A 1 331 ? -23.113 14.485 10.787 1.00 90.38 331 ASP A N 1
ATOM 2729 C CA . ASP A 1 331 ? -24.439 13.841 10.815 1.00 90.38 331 ASP A CA 1
ATOM 2730 C C . ASP A 1 331 ? -24.387 12.315 10.581 1.00 90.38 331 ASP A C 1
ATOM 2732 O O . ASP A 1 331 ? -25.294 11.695 9.996 1.00 90.38 331 ASP A O 1
ATOM 2736 N N . TYR A 1 332 ? -23.296 11.688 11.031 1.00 91.44 332 TYR A N 1
ATOM 2737 C CA . TYR A 1 332 ? -23.174 10.234 11.046 1.00 91.44 332 TYR A CA 1
ATOM 2738 C C . TYR A 1 332 ? -24.083 9.632 12.116 1.00 91.44 332 TYR A C 1
ATOM 2740 O O . TYR A 1 332 ? -24.786 8.655 11.851 1.00 91.44 332 TYR A O 1
ATOM 2748 N N . ILE A 1 333 ? -24.113 10.269 13.289 1.00 91.31 333 ILE A N 1
ATOM 2749 C CA . ILE A 1 333 ? -25.083 10.024 14.357 1.00 91.31 333 ILE A CA 1
ATOM 2750 C C . ILE A 1 333 ? -25.938 11.274 14.492 1.00 91.31 333 ILE A C 1
ATOM 2752 O O . ILE A 1 333 ? -25.411 12.381 14.579 1.00 91.31 333 ILE A O 1
ATOM 2756 N N . GLN A 1 334 ? -27.256 11.100 14.501 1.00 84.50 334 GLN A N 1
ATOM 2757 C CA . GLN A 1 334 ? -28.155 12.208 14.793 1.00 84.50 334 GLN A CA 1
ATOM 2758 C C . GLN A 1 334 ? -28.202 12.433 16.299 1.00 84.50 334 GLN A C 1
ATOM 2760 O O . GLN A 1 334 ? -28.350 11.475 17.052 1.00 84.50 334 GLN A O 1
ATOM 2765 N N . VAL A 1 335 ? -28.094 13.693 16.717 1.00 77.31 335 VAL A N 1
ATOM 2766 C CA . VAL A 1 335 ? -28.269 14.078 18.120 1.00 77.31 335 VAL A CA 1
ATOM 2767 C C . VAL A 1 335 ? -29.713 13.791 18.505 1.00 77.31 335 VAL A C 1
ATOM 2769 O O . VAL A 1 335 ? -30.634 14.419 17.972 1.00 77.31 335 VAL A O 1
ATOM 2772 N N . THR A 1 336 ? -29.924 12.829 19.399 1.00 75.19 336 THR A N 1
ATOM 2773 C CA . THR A 1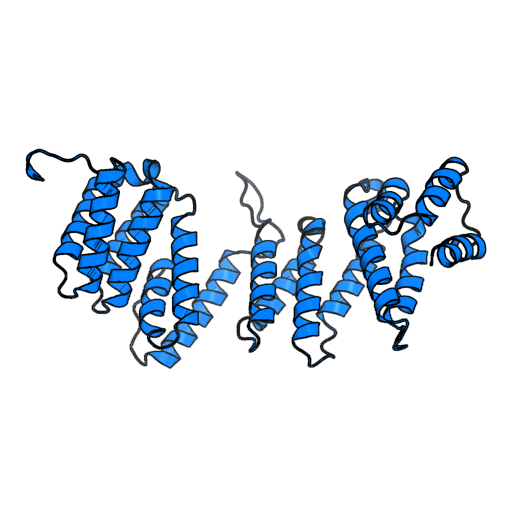 336 ? -31.244 12.624 19.989 1.00 75.19 336 THR A CA 1
ATOM 2774 C C . THR A 1 336 ? -31.407 13.540 21.204 1.00 75.19 336 THR A C 1
ATOM 2776 O O . THR A 1 336 ? -30.415 13.942 21.812 1.00 75.19 336 THR A O 1
ATOM 2779 N N . PRO A 1 337 ? -32.642 13.896 21.597 1.00 63.44 337 PRO A N 1
ATOM 2780 C CA . PRO A 1 337 ? -32.878 14.686 22.807 1.00 63.44 337 PRO A CA 1
ATOM 2781 C C . PRO A 1 337 ? -32.359 14.032 24.098 1.00 63.44 337 PRO A C 1
ATOM 2783 O O . PRO A 1 337 ? -32.284 14.710 25.111 1.00 63.44 337 PRO A O 1
ATOM 2786 N N . GLU A 1 338 ? -32.043 12.734 24.069 1.00 60.97 338 GLU A N 1
ATOM 2787 C CA . GLU A 1 338 ? -31.483 11.968 25.191 1.00 60.97 338 GLU A CA 1
ATOM 2788 C C . GLU A 1 338 ? -29.953 12.124 25.312 1.00 60.97 338 GLU A C 1
ATOM 2790 O O . GLU A 1 338 ? -29.390 11.805 26.356 1.00 60.97 338 GLU A O 1
ATOM 2795 N N . ASP A 1 339 ? -29.287 12.633 24.265 1.00 56.28 339 ASP A N 1
ATOM 2796 C CA . ASP A 1 339 ? -27.835 12.861 24.215 1.00 56.28 339 ASP A CA 1
ATOM 2797 C C . ASP A 1 339 ? -27.417 14.276 24.691 1.00 56.28 339 ASP A C 1
ATOM 2799 O O . ASP A 1 339 ? -26.219 14.568 24.766 1.00 56.28 339 ASP A O 1
ATOM 2803 N N . LEU A 1 340 ? -28.392 15.155 24.973 1.00 49.22 340 LEU A N 1
ATOM 2804 C CA . LEU A 1 340 ? -28.240 16.526 25.497 1.00 49.22 340 LEU A CA 1
ATOM 2805 C C . LEU A 1 340 ? -28.559 16.573 26.994 1.00 49.22 340 LEU A C 1
ATOM 2807 O O . LEU A 1 340 ? -27.847 17.316 27.711 1.00 49.22 340 LEU A O 1
#

Radius of gyration: 27.26 Å; chains: 1; bounding box: 69×38×80 Å

Sequence (340 aa):
MTISLLYLLLQNCVPIPSSCIRTFMDFLVHENIELRKGLFRNFGLIFVDNFMEQLYILIREKTKDKHEGSHRTATEIVAGMIRGSKHWTLEMENEDPRRMHRLIEFIYLLINNYTTANTFNETARWYLIQNLRCFQWRIPSIWCTINEHAKQLLDHPSKAVRERIAHVLAISFSFDITLFNGRATRHPDINQCIDTICERLRQAIDIYEKTPRINISDQILELCEIESIAANDEGCKHNLTISRNHLGMAYLHVHFLEALIQQLEQVCTSPKWNARRAAIQFVQSMIFWNLFNARPYAQRLHALVLKCLFDEQLEIRIVASTTLSGFYQCDYIQVTPEDL